Protein AF-A0A0S8GH44-F1 (afdb_monomer)

Solvent-accessible surface area (backbone atoms only — not comparable to full-atom values): 10409 Å² total; per-residue (Å²): 134,84,72,82,74,53,66,69,58,55,52,50,51,51,53,52,52,51,53,50,51,58,64,44,42,59,58,32,44,52,54,50,48,52,51,42,30,59,68,70,70,46,55,46,55,46,23,33,69,40,84,64,89,58,81,70,38,74,79,46,47,80,66,39,52,51,56,59,67,71,41,45,53,43,41,63,74,68,54,90,73,88,57,58,81,89,48,36,47,58,50,48,49,54,54,50,47,69,71,46,66,82,39,77,82,54,40,61,58,44,49,51,26,51,50,51,20,53,51,24,38,35,52,13,43,53,25,40,51,51,15,51,48,44,70,68,56,91,60,94,62,61,65,69,63,35,50,51,52,19,51,53,25,39,54,50,13,52,54,26,40,56,51,16,52,52,27,50,32,50,39,48,47,55,55,50,50,56,49,13,51,58,47,48,56,58,53,58,77,66,61,131

Structure (mmCIF, N/CA/C/O backbone):
data_AF-A0A0S8GH44-F1
#
_entry.id   AF-A0A0S8GH44-F1
#
loop_
_atom_site.group_PDB
_atom_site.id
_atom_site.type_symbol
_atom_site.label_atom_id
_atom_site.label_alt_id
_atom_site.label_comp_id
_atom_site.label_asym_id
_atom_site.label_entity_id
_atom_site.label_seq_id
_atom_site.pdbx_PDB_ins_code
_atom_site.Cartn_x
_atom_site.Cartn_y
_atom_site.Cartn_z
_atom_site.occupancy
_atom_site.B_iso_or_equiv
_atom_site.auth_seq_id
_atom_site.auth_comp_id
_atom_site.auth_asym_id
_atom_site.auth_atom_id
_atom_site.pdbx_PDB_model_num
ATOM 1 N N . LYS A 1 1 ? 24.269 -19.540 -25.021 1.00 42.31 1 LYS A N 1
ATOM 2 C CA . LYS A 1 1 ? 25.529 -19.396 -24.245 1.00 42.31 1 LYS A CA 1
ATOM 3 C C . LYS A 1 1 ? 25.328 -18.285 -23.215 1.00 42.31 1 LYS A C 1
ATOM 5 O O . LYS A 1 1 ? 25.445 -17.122 -23.575 1.00 42.31 1 LYS A O 1
ATOM 10 N N . PHE A 1 2 ? 24.957 -18.610 -21.974 1.00 48.12 2 PHE A N 1
ATOM 11 C CA . PHE A 1 2 ? 24.949 -17.610 -20.903 1.00 48.12 2 PHE A CA 1
ATOM 12 C C . PHE A 1 2 ? 26.409 -17.258 -20.594 1.00 48.12 2 PHE A C 1
ATOM 14 O O . PHE A 1 2 ? 27.171 -18.120 -20.166 1.00 48.12 2 PHE A O 1
ATOM 21 N N . LYS A 1 3 ? 26.828 -16.023 -20.904 1.00 60.06 3 LYS A N 1
ATOM 22 C CA . LYS A 1 3 ? 28.106 -15.477 -20.423 1.00 60.06 3 LYS A CA 1
ATOM 23 C C . LYS A 1 3 ? 28.078 -15.592 -18.900 1.00 60.06 3 LYS A C 1
ATOM 25 O O . LYS A 1 3 ? 27.104 -15.150 -18.296 1.00 60.06 3 LYS A O 1
ATOM 30 N N . SER A 1 4 ? 29.108 -16.188 -18.301 1.00 67.25 4 SER A N 1
ATOM 31 C CA . SER A 1 4 ? 29.287 -16.205 -16.849 1.00 67.25 4 SER A CA 1
ATOM 32 C C . SER A 1 4 ? 29.197 -14.767 -16.345 1.00 67.25 4 SER A C 1
ATOM 34 O O . SER A 1 4 ? 30.087 -13.956 -16.614 1.00 67.25 4 SER A O 1
ATOM 36 N N . VAL A 1 5 ? 28.083 -14.422 -15.700 1.00 70.88 5 VAL A N 1
ATOM 37 C CA . VAL A 1 5 ? 27.914 -13.108 -15.086 1.00 70.88 5 VAL A CA 1
ATOM 38 C C . VAL A 1 5 ? 28.999 -13.004 -14.026 1.00 70.88 5 VAL A C 1
ATOM 40 O O . VAL A 1 5 ? 29.088 -13.852 -13.141 1.00 70.88 5 VAL A O 1
ATOM 43 N N . ASN A 1 6 ? 29.875 -12.012 -14.164 1.00 88.44 6 ASN A N 1
ATOM 44 C CA . ASN A 1 6 ? 30.955 -11.799 -13.216 1.00 88.44 6 ASN A CA 1
ATOM 45 C C . ASN A 1 6 ? 30.326 -11.522 -11.841 1.00 88.44 6 ASN A C 1
ATOM 47 O O . ASN A 1 6 ? 29.579 -10.554 -11.695 1.00 88.44 6 ASN A O 1
ATOM 51 N N . VAL A 1 7 ? 30.583 -12.389 -10.857 1.00 88.75 7 VAL A N 1
ATOM 52 C CA . VAL A 1 7 ? 29.968 -12.318 -9.520 1.00 88.75 7 VAL A CA 1
ATOM 53 C C . VAL A 1 7 ? 30.185 -10.936 -8.900 1.00 88.75 7 VAL A C 1
ATOM 55 O O . VAL A 1 7 ? 29.259 -10.362 -8.334 1.00 88.75 7 VAL A O 1
ATOM 58 N N . SER A 1 8 ? 31.365 -10.343 -9.103 1.00 87.44 8 SER A N 1
ATOM 59 C CA . SER A 1 8 ? 31.683 -8.990 -8.639 1.00 87.44 8 SER A CA 1
ATOM 60 C C . SER A 1 8 ? 30.765 -7.927 -9.247 1.00 87.44 8 SER A C 1
ATOM 62 O O . SER A 1 8 ? 30.307 -7.032 -8.542 1.00 87.44 8 SER A O 1
ATOM 64 N N . LEU A 1 9 ? 30.438 -8.042 -10.539 1.00 89.50 9 LEU A N 1
ATOM 65 C CA . LEU A 1 9 ? 29.511 -7.123 -11.202 1.00 89.50 9 LEU A CA 1
ATOM 66 C C . LEU A 1 9 ? 28.093 -7.271 -10.640 1.00 89.50 9 LEU A C 1
ATOM 68 O O . LEU A 1 9 ? 27.434 -6.265 -10.396 1.00 89.50 9 LEU A O 1
ATOM 72 N N . ALA A 1 10 ? 27.637 -8.503 -10.396 1.00 86.38 10 ALA A N 1
ATOM 73 C CA . ALA A 1 10 ? 26.323 -8.744 -9.804 1.00 86.38 10 ALA A CA 1
ATOM 74 C C . ALA A 1 10 ? 26.204 -8.108 -8.408 1.00 86.38 10 ALA A C 1
ATOM 76 O O . ALA A 1 10 ? 25.217 -7.432 -8.127 1.00 86.38 10 ALA A O 1
ATOM 77 N N . VAL A 1 11 ? 27.232 -8.252 -7.565 1.00 90.88 11 VAL A N 1
ATOM 78 C CA . VAL A 1 11 ? 27.274 -7.632 -6.230 1.00 90.88 11 VAL A CA 1
ATOM 79 C C . VAL A 1 11 ? 27.231 -6.104 -6.323 1.00 90.88 11 VAL A C 1
ATOM 81 O O . VAL A 1 11 ? 26.440 -5.474 -5.624 1.00 90.88 11 VAL A O 1
ATOM 84 N N . ILE A 1 12 ? 28.019 -5.499 -7.218 1.00 91.44 12 ILE A N 1
ATOM 85 C CA . ILE A 1 12 ? 28.023 -4.040 -7.418 1.00 91.44 12 ILE A CA 1
ATOM 86 C C . ILE A 1 12 ? 26.644 -3.547 -7.872 1.00 91.44 12 ILE A C 1
ATOM 88 O O . ILE A 1 12 ? 26.126 -2.575 -7.323 1.00 91.44 12 ILE A O 1
ATOM 92 N N . VAL A 1 13 ? 26.022 -4.231 -8.836 1.00 89.31 13 VAL A N 1
ATOM 93 C CA . VAL A 1 13 ? 24.679 -3.884 -9.323 1.00 89.31 13 VAL A CA 1
ATOM 94 C C . VAL A 1 13 ? 23.646 -3.971 -8.197 1.00 89.31 13 VAL A C 1
ATOM 96 O O . VAL A 1 13 ? 22.813 -3.075 -8.079 1.00 89.31 13 VAL A O 1
ATOM 99 N N . LEU A 1 14 ? 23.718 -4.993 -7.339 1.00 87.06 14 LEU A N 1
ATOM 100 C CA . LEU A 1 14 ? 22.824 -5.132 -6.185 1.00 87.06 14 LEU A CA 1
ATOM 101 C C . LEU A 1 14 ? 22.997 -3.992 -5.172 1.00 87.06 14 LEU A C 1
ATOM 103 O O . LEU A 1 14 ? 22.000 -3.442 -4.705 1.00 87.06 14 LEU A O 1
ATOM 107 N N . ILE A 1 15 ? 24.237 -3.597 -4.866 1.00 90.81 15 ILE A N 1
ATOM 108 C CA . ILE A 1 15 ? 24.522 -2.474 -3.957 1.00 90.81 15 ILE A CA 1
ATOM 109 C C . ILE A 1 15 ? 23.966 -1.168 -4.529 1.00 90.81 15 ILE A C 1
ATOM 111 O O . ILE A 1 15 ? 23.278 -0.426 -3.829 1.00 90.81 15 ILE A O 1
ATOM 115 N N . ILE A 1 16 ? 24.217 -0.900 -5.813 1.00 90.00 16 ILE A N 1
ATOM 116 C CA . ILE A 1 16 ? 23.710 0.301 -6.486 1.00 90.00 16 ILE A CA 1
ATOM 117 C C . ILE A 1 16 ? 22.178 0.307 -6.482 1.00 90.00 16 ILE A C 1
ATOM 119 O O . ILE A 1 16 ? 21.574 1.316 -6.123 1.00 90.00 16 ILE A O 1
ATOM 123 N N . ALA A 1 17 ? 21.542 -0.818 -6.818 1.00 83.75 17 ALA A N 1
ATOM 124 C CA . ALA A 1 17 ? 20.087 -0.942 -6.801 1.00 83.75 17 ALA A CA 1
ATOM 125 C C . ALA A 1 17 ? 19.503 -0.685 -5.402 1.00 83.75 17 ALA A C 1
ATOM 127 O O . ALA A 1 17 ? 18.496 0.010 -5.277 1.00 83.75 17 ALA A O 1
ATOM 128 N N . TYR A 1 18 ? 20.156 -1.186 -4.351 1.00 84.75 18 TYR A N 1
ATOM 129 C CA . TYR A 1 18 ? 19.754 -0.948 -2.965 1.00 84.75 18 TYR A CA 1
ATOM 130 C C . TYR A 1 18 ? 19.851 0.534 -2.576 1.00 84.75 18 TYR A C 1
ATOM 132 O O . TYR A 1 18 ? 18.901 1.092 -2.024 1.00 84.75 18 TYR A O 1
ATOM 140 N N . ILE A 1 19 ? 20.966 1.193 -2.909 1.00 89.50 19 ILE A N 1
ATOM 141 C CA . ILE A 1 19 ? 21.171 2.624 -2.639 1.00 89.50 19 ILE A CA 1
ATOM 142 C C . ILE A 1 19 ? 20.127 3.462 -3.384 1.00 89.50 19 ILE A C 1
ATOM 144 O O . ILE A 1 19 ? 19.479 4.318 -2.782 1.00 89.50 19 ILE A O 1
ATOM 148 N N . ILE A 1 20 ? 19.915 3.185 -4.674 1.00 87.62 20 ILE A N 1
ATOM 149 C CA . ILE A 1 20 ? 18.896 3.865 -5.481 1.00 87.62 20 ILE A CA 1
ATOM 150 C C . ILE A 1 20 ? 17.509 3.654 -4.869 1.00 87.62 20 ILE A C 1
ATOM 152 O O . ILE A 1 20 ? 16.751 4.611 -4.744 1.00 87.62 20 ILE A O 1
ATOM 156 N N . GLY A 1 21 ? 17.182 2.434 -4.436 1.00 81.50 21 GLY A N 1
ATOM 157 C CA . GLY A 1 21 ? 15.913 2.132 -3.776 1.00 81.50 21 GLY A CA 1
ATOM 158 C C . GLY A 1 21 ? 15.672 2.984 -2.527 1.00 81.50 21 GLY A C 1
ATOM 159 O O . GLY A 1 21 ? 14.576 3.519 -2.354 1.00 81.50 21 GLY A O 1
ATOM 160 N N . HIS A 1 22 ? 16.700 3.174 -1.694 1.00 85.81 22 HIS A N 1
ATOM 161 C CA . HIS A 1 22 ? 16.629 4.052 -0.518 1.00 85.81 22 HIS A CA 1
ATOM 162 C C . HIS A 1 22 ? 16.460 5.523 -0.883 1.00 85.81 22 HIS A C 1
ATOM 164 O O . HIS A 1 22 ? 15.617 6.205 -0.301 1.00 85.81 22 HIS A O 1
ATOM 170 N N . ILE A 1 23 ? 17.199 6.008 -1.882 1.00 88.44 23 ILE A N 1
ATOM 171 C CA . ILE A 1 23 ? 17.075 7.391 -2.364 1.00 88.44 23 ILE A CA 1
ATOM 172 C C . ILE A 1 23 ? 15.666 7.644 -2.908 1.00 88.44 23 ILE A C 1
ATOM 174 O O . ILE A 1 23 ? 15.074 8.685 -2.626 1.00 88.44 23 ILE A O 1
ATOM 178 N N . LEU A 1 24 ? 15.106 6.684 -3.651 1.00 85.62 24 LEU A N 1
ATOM 179 C CA . LEU A 1 24 ? 13.773 6.786 -4.244 1.00 85.62 24 LEU A CA 1
ATOM 180 C C . LEU A 1 24 ? 12.632 6.633 -3.227 1.00 85.62 24 LEU A C 1
ATOM 182 O O . LEU A 1 24 ? 11.516 7.069 -3.512 1.00 85.62 24 LEU A O 1
ATOM 186 N N . ALA A 1 25 ? 12.881 6.080 -2.037 1.00 84.88 25 ALA A N 1
ATOM 187 C CA . ALA A 1 25 ? 11.843 5.885 -1.024 1.00 84.88 25 ALA A CA 1
ATOM 188 C C . ALA A 1 25 ? 11.213 7.211 -0.556 1.00 84.88 25 ALA A C 1
ATOM 190 O O . ALA A 1 25 ? 9.993 7.302 -0.391 1.00 84.88 25 ALA A O 1
ATOM 191 N N . SER A 1 26 ? 12.033 8.249 -0.383 1.00 86.12 26 SER A N 1
ATOM 192 C CA . SER A 1 26 ? 11.598 9.587 0.038 1.00 86.12 26 SER A CA 1
ATOM 193 C C . SER A 1 26 ? 10.710 10.301 -0.996 1.00 86.12 26 SER A C 1
ATOM 195 O O . SER A 1 26 ? 9.593 10.688 -0.639 1.00 86.12 26 SER A O 1
ATOM 197 N N . PRO A 1 27 ? 11.112 10.460 -2.274 1.00 85.19 27 PRO A N 1
ATOM 198 C CA . PRO A 1 27 ? 10.253 11.073 -3.286 1.00 85.19 27 PRO A CA 1
ATOM 199 C C . PRO A 1 27 ? 9.010 10.227 -3.583 1.00 85.19 27 PRO A C 1
ATOM 201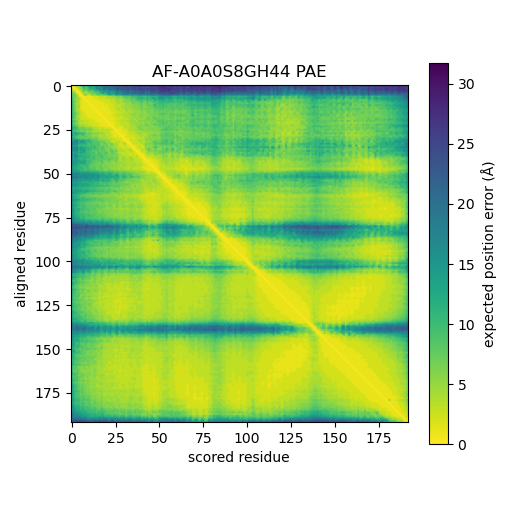 O O . PRO A 1 27 ? 7.932 10.796 -3.741 1.00 85.19 27 PRO A O 1
ATOM 204 N N . ALA A 1 28 ? 9.113 8.890 -3.569 1.00 84.06 28 ALA A N 1
ATOM 205 C CA . ALA A 1 28 ? 7.950 8.013 -3.711 1.00 84.06 28 ALA A CA 1
ATOM 206 C C . ALA A 1 28 ? 6.919 8.263 -2.603 1.00 84.06 28 ALA A C 1
ATOM 208 O O . ALA A 1 28 ? 5.723 8.341 -2.879 1.00 84.06 28 ALA A O 1
ATOM 209 N N . LYS A 1 29 ? 7.372 8.446 -1.355 1.00 85.75 29 LYS A N 1
ATOM 210 C CA . LYS A 1 29 ? 6.500 8.829 -0.240 1.00 85.75 29 LYS A CA 1
ATOM 211 C C . LYS A 1 29 ? 5.823 10.173 -0.505 1.00 85.75 29 LYS A C 1
ATOM 213 O O . LYS A 1 29 ? 4.607 10.263 -0.411 1.00 85.75 29 LYS A O 1
ATOM 218 N N . ILE A 1 30 ? 6.572 11.212 -0.865 1.00 84.75 30 ILE A N 1
ATOM 219 C CA . ILE A 1 30 ? 5.992 12.547 -1.083 1.00 84.75 30 ILE A CA 1
ATOM 220 C C . ILE A 1 30 ? 4.953 12.513 -2.215 1.00 84.75 30 ILE A C 1
ATOM 222 O O . ILE A 1 30 ? 3.834 12.996 -2.052 1.00 84.75 30 ILE A O 1
ATOM 226 N N . LEU A 1 31 ? 5.292 11.908 -3.350 1.00 82.81 31 LEU A N 1
ATOM 227 C CA . LEU A 1 31 ? 4.455 11.970 -4.542 1.00 82.81 31 LEU A CA 1
ATOM 228 C C . LEU A 1 31 ? 3.252 11.019 -4.469 1.00 82.81 31 LEU A C 1
ATOM 230 O O . LEU A 1 31 ? 2.137 11.413 -4.800 1.00 82.81 31 LEU A O 1
ATOM 234 N N . LEU A 1 32 ? 3.433 9.784 -3.998 1.00 80.81 32 LEU A N 1
ATOM 235 C CA . LEU A 1 32 ? 2.332 8.817 -3.942 1.00 80.81 32 LEU A CA 1
ATOM 236 C C . LEU A 1 32 ? 1.505 8.943 -2.655 1.00 80.81 32 LEU A C 1
ATOM 238 O O . LEU A 1 32 ? 0.284 8.843 -2.707 1.00 80.81 32 LEU A O 1
ATOM 242 N N . GLU A 1 33 ? 2.121 9.209 -1.503 1.00 77.56 33 GLU A N 1
ATOM 243 C CA . GLU A 1 33 ? 1.395 9.262 -0.225 1.00 77.56 33 GLU A CA 1
ATOM 244 C C . GLU A 1 33 ? 0.751 10.632 0.006 1.00 77.56 33 GLU A C 1
ATOM 246 O O . GLU A 1 33 ? -0.444 10.734 0.284 1.00 77.56 33 GLU A O 1
ATOM 251 N N . ILE A 1 34 ? 1.517 11.714 -0.145 1.00 79.25 34 ILE A N 1
ATOM 252 C CA . ILE A 1 34 ? 0.996 13.051 0.163 1.00 79.25 34 ILE A CA 1
ATOM 253 C C . ILE A 1 34 ? 0.119 13.552 -0.979 1.00 79.25 34 ILE A C 1
ATOM 255 O O . ILE A 1 34 ? -0.991 14.024 -0.742 1.00 79.25 34 ILE A O 1
ATOM 259 N N . LEU A 1 35 ? 0.593 13.455 -2.219 1.00 78.25 35 LEU A N 1
ATOM 260 C CA . LEU A 1 35 ? -0.138 14.037 -3.338 1.00 78.25 35 LEU A CA 1
ATOM 261 C C . LEU A 1 35 ? -1.274 13.124 -3.800 1.00 78.25 35 LEU A C 1
ATOM 263 O O . LEU A 1 35 ? -2.399 13.592 -3.936 1.00 78.25 35 LEU A O 1
ATOM 267 N N . LEU A 1 36 ? -1.028 11.830 -4.003 1.00 77.69 36 LEU A N 1
ATOM 268 C CA . LEU A 1 36 ? -2.056 10.955 -4.567 1.00 77.69 36 LEU A CA 1
ATOM 269 C C . LEU A 1 36 ? -3.036 10.433 -3.504 1.00 77.69 36 LEU A C 1
ATOM 271 O O . LEU A 1 36 ? -4.248 10.566 -3.678 1.00 77.69 36 LEU A O 1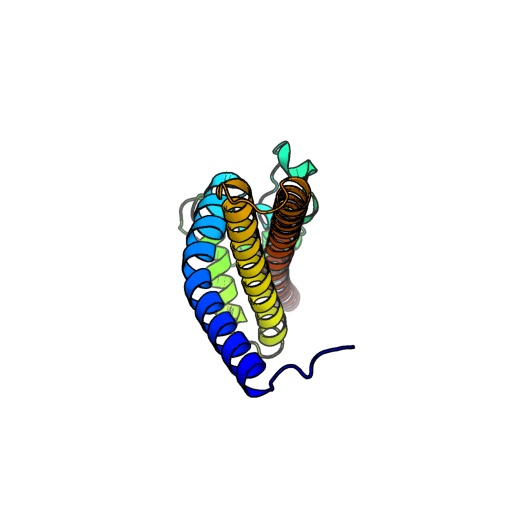
ATOM 275 N N . ILE A 1 37 ? -2.547 9.906 -2.376 1.00 79.00 37 ILE A N 1
ATOM 276 C CA . ILE A 1 37 ? -3.439 9.392 -1.324 1.00 79.00 37 ILE A CA 1
ATOM 277 C C . ILE A 1 37 ? -4.141 10.541 -0.598 1.00 79.00 37 ILE A C 1
ATOM 279 O O . ILE A 1 37 ? -5.366 10.591 -0.634 1.00 79.00 37 ILE A O 1
ATOM 283 N N . ASN A 1 38 ? -3.430 11.497 0.010 1.00 77.12 38 ASN A N 1
ATOM 284 C CA . ASN A 1 38 ? -4.118 12.508 0.829 1.00 77.12 38 ASN A CA 1
ATOM 285 C C . ASN A 1 38 ? -4.970 13.494 0.008 1.00 77.12 38 ASN A C 1
ATOM 287 O O . ASN A 1 38 ? -5.998 13.943 0.508 1.00 77.12 38 ASN A O 1
ATOM 291 N N . LYS A 1 39 ? -4.582 13.829 -1.233 1.00 78.56 39 LYS A N 1
ATOM 292 C CA . LYS A 1 39 ? -5.326 14.811 -2.045 1.00 78.56 39 LYS A CA 1
ATOM 293 C C . LYS A 1 39 ? -6.417 14.189 -2.917 1.00 78.56 39 LYS A C 1
ATOM 295 O O . LYS A 1 39 ? -7.456 14.817 -3.097 1.00 78.56 39 LYS A O 1
ATOM 300 N N . CYS A 1 40 ? -6.184 13.002 -3.485 1.00 78.75 40 CYS A N 1
ATOM 301 C CA . CYS A 1 40 ? -7.109 12.403 -4.453 1.00 78.75 40 CYS A CA 1
ATOM 302 C C . CYS A 1 40 ? -8.010 11.341 -3.811 1.00 78.75 40 CYS A C 1
ATOM 304 O O . CYS A 1 40 ? -9.234 11.423 -3.902 1.00 78.75 40 CYS A O 1
ATOM 306 N N . LEU A 1 41 ? -7.411 10.352 -3.141 1.00 81.19 41 LEU A N 1
ATOM 307 C CA . LEU A 1 41 ? -8.144 9.171 -2.676 1.00 81.19 41 LEU A CA 1
ATOM 308 C C . LEU A 1 41 ? -8.696 9.311 -1.255 1.00 81.19 41 LEU A C 1
ATOM 310 O O . LEU A 1 41 ? -9.747 8.749 -0.968 1.00 81.19 41 LEU A O 1
ATOM 314 N N . GLY A 1 42 ? -8.033 10.061 -0.380 1.00 82.44 42 GLY A N 1
ATOM 315 C CA . GLY A 1 42 ? -8.251 10.048 1.066 1.00 82.44 42 GLY A CA 1
ATOM 316 C C . GLY A 1 42 ? -7.574 8.854 1.752 1.00 82.44 42 GLY A C 1
ATOM 317 O O . GLY A 1 42 ? -7.310 7.818 1.130 1.00 82.44 42 GLY A O 1
ATOM 318 N N . GLN A 1 43 ? -7.292 8.998 3.049 1.00 84.62 43 GLN A N 1
ATOM 319 C CA . GLN A 1 43 ? -6.663 7.945 3.849 1.00 84.62 43 GLN A CA 1
ATOM 320 C C . GLN A 1 43 ? -7.608 6.745 4.027 1.00 84.62 43 GLN A C 1
ATOM 322 O O . GLN A 1 43 ? -8.814 6.950 4.185 1.00 84.62 43 GLN A O 1
ATOM 327 N N . PRO A 1 44 ? -7.096 5.498 4.060 1.00 86.06 44 PRO A N 1
ATOM 328 C CA . PRO A 1 44 ? -7.944 4.320 4.244 1.00 86.06 44 PRO A CA 1
ATOM 329 C C . PRO A 1 44 ? -8.754 4.376 5.539 1.00 86.06 44 PRO A C 1
ATOM 331 O O . PRO A 1 44 ? -9.889 3.927 5.579 1.00 86.06 44 PRO A O 1
ATOM 334 N N . THR A 1 45 ? -8.184 4.964 6.589 1.00 85.69 45 THR A N 1
ATOM 335 C CA . THR A 1 45 ? -8.812 5.131 7.906 1.00 85.69 45 THR A CA 1
ATOM 336 C C . THR A 1 45 ? -10.124 5.896 7.829 1.00 85.69 45 THR A C 1
ATOM 338 O O . THR A 1 45 ? -11.097 5.502 8.466 1.00 85.69 45 THR A O 1
ATOM 341 N N . THR A 1 46 ? -10.180 6.938 6.999 1.00 86.50 46 THR A N 1
ATOM 342 C CA . THR A 1 46 ? -11.398 7.710 6.757 1.00 86.50 46 THR A CA 1
ATOM 343 C C . THR A 1 46 ? -12.479 6.844 6.121 1.00 86.50 46 THR A C 1
ATOM 345 O O . THR A 1 46 ? -13.603 6.846 6.604 1.00 86.50 46 THR A O 1
ATOM 348 N N . HIS A 1 47 ? -12.146 6.066 5.088 1.00 89.06 47 HIS A N 1
ATOM 349 C CA . HIS A 1 47 ? -13.131 5.231 4.380 1.00 89.06 47 HIS A CA 1
ATOM 350 C C . HIS A 1 47 ? -13.557 3.995 5.175 1.00 89.06 47 HIS A C 1
ATOM 352 O O . HIS A 1 47 ? -14.654 3.481 4.991 1.00 89.06 47 HIS A O 1
ATOM 358 N N . LEU A 1 48 ? -12.695 3.514 6.072 1.00 88.81 48 LEU A N 1
ATOM 359 C CA . LEU A 1 48 ? -13.009 2.412 6.977 1.00 88.81 48 LEU A CA 1
ATOM 360 C C . LEU A 1 48 ? -14.015 2.825 8.059 1.00 88.81 48 LEU A C 1
ATOM 362 O O . LEU A 1 48 ? -14.811 1.995 8.486 1.00 88.81 48 LEU A O 1
ATOM 366 N N . LEU A 1 49 ? -13.985 4.083 8.500 1.00 86.31 49 LEU A N 1
ATOM 367 C CA . LEU A 1 49 ? -14.840 4.584 9.580 1.00 86.31 49 LEU A CA 1
ATOM 368 C C . LEU A 1 49 ? -16.075 5.337 9.073 1.00 86.31 49 LEU A C 1
ATOM 370 O O . LEU A 1 49 ? -17.102 5.342 9.748 1.00 86.31 49 LEU A O 1
ATOM 374 N N . ILE A 1 50 ? -15.991 5.955 7.894 1.00 84.88 50 ILE A N 1
ATOM 375 C CA . ILE A 1 50 ? -17.071 6.720 7.272 1.00 84.88 50 ILE A CA 1
ATOM 376 C C . ILE A 1 50 ? -17.339 6.151 5.882 1.00 84.88 50 ILE A C 1
ATOM 378 O O . ILE A 1 50 ? -16.442 6.057 5.043 1.00 84.88 50 ILE A O 1
ATOM 382 N N . LYS A 1 51 ? -18.604 5.823 5.615 1.00 83.75 51 LYS A N 1
ATOM 383 C CA . LYS A 1 51 ? -19.037 5.386 4.290 1.00 83.75 51 LYS A CA 1
ATOM 384 C C . LYS A 1 51 ? -18.889 6.527 3.279 1.00 83.75 51 LYS A C 1
ATOM 386 O O . LYS A 1 51 ? -19.339 7.645 3.521 1.00 83.75 51 LYS A O 1
ATOM 391 N N . ASN A 1 52 ? -18.286 6.231 2.131 1.00 81.12 52 ASN A N 1
ATOM 392 C CA . ASN A 1 52 ? -18.081 7.190 1.051 1.00 81.12 52 ASN A CA 1
ATOM 393 C C . ASN A 1 52 ? -18.796 6.721 -0.226 1.00 81.12 52 ASN A C 1
ATOM 395 O O . ASN A 1 52 ? -18.472 5.665 -0.764 1.00 81.12 52 ASN A O 1
ATOM 399 N N . ASP A 1 53 ? -19.730 7.527 -0.733 1.00 80.69 53 ASP A N 1
ATOM 400 C CA . ASP A 1 53 ? -20.584 7.179 -1.881 1.00 80.69 53 ASP A CA 1
ATOM 401 C C . ASP A 1 53 ? -20.138 7.846 -3.206 1.00 80.69 53 ASP A C 1
ATOM 403 O O . ASP A 1 53 ? -20.914 7.986 -4.152 1.00 80.69 53 ASP A O 1
ATOM 407 N N . ARG A 1 54 ? -18.876 8.283 -3.313 1.00 83.88 54 ARG A N 1
ATOM 408 C CA . ARG A 1 54 ? -18.353 8.921 -4.539 1.00 83.88 54 ARG A CA 1
ATOM 409 C C . ARG A 1 54 ? -18.249 7.949 -5.723 1.00 83.88 54 ARG A C 1
ATOM 411 O O . ARG A 1 54 ? -18.004 6.766 -5.555 1.00 83.88 54 ARG A O 1
ATOM 418 N N . TRP A 1 55 ? -18.342 8.452 -6.957 1.00 82.94 55 TRP A N 1
ATOM 419 C CA . TRP A 1 55 ? -18.365 7.614 -8.172 1.00 82.94 55 TRP A CA 1
ATOM 420 C C . TRP A 1 55 ? -17.129 6.715 -8.357 1.00 82.94 55 TRP A C 1
ATOM 422 O O . TRP A 1 55 ? -17.250 5.584 -8.828 1.00 82.94 55 TRP A O 1
ATOM 432 N N . TYR A 1 56 ? -15.944 7.193 -7.968 1.00 80.81 56 TYR A N 1
ATOM 433 C CA . TYR A 1 56 ? -14.687 6.461 -8.134 1.00 80.81 56 TYR A CA 1
ATOM 434 C C . TYR A 1 56 ? -14.519 5.313 -7.132 1.00 80.81 56 TYR A C 1
ATOM 436 O O . TYR A 1 56 ? -13.629 4.481 -7.309 1.00 80.81 56 TYR A O 1
ATOM 444 N N . THR A 1 57 ? -15.385 5.207 -6.117 1.00 84.12 57 THR A N 1
ATOM 445 C CA . THR A 1 57 ? -15.371 4.053 -5.208 1.00 84.12 57 THR A CA 1
ATOM 446 C C . THR A 1 57 ? -15.726 2.756 -5.929 1.00 84.12 57 THR A C 1
ATOM 448 O O . THR A 1 57 ? -15.279 1.690 -5.525 1.00 84.12 57 THR A O 1
ATOM 451 N N . LYS A 1 58 ? -16.418 2.841 -7.073 1.00 85.50 58 LYS A N 1
ATOM 452 C CA . LYS A 1 58 ? -16.737 1.692 -7.930 1.00 85.50 58 LYS A CA 1
ATOM 453 C C . LYS A 1 58 ? -15.525 1.100 -8.654 1.00 85.50 58 LYS A C 1
ATOM 455 O O . LYS A 1 58 ? -15.592 -0.045 -9.083 1.00 85.50 58 LYS A O 1
ATOM 460 N N . ILE A 1 59 ? -14.432 1.855 -8.801 1.00 85.50 59 ILE A N 1
ATOM 461 C CA . ILE A 1 59 ? -13.221 1.387 -9.498 1.00 85.50 59 ILE A CA 1
ATOM 462 C C . ILE A 1 59 ? -12.389 0.479 -8.583 1.00 85.50 59 ILE A C 1
ATOM 464 O O . ILE A 1 59 ? -11.784 -0.483 -9.046 1.00 85.50 59 ILE A O 1
ATOM 468 N N . ILE A 1 60 ? -12.362 0.778 -7.280 1.00 85.25 60 ILE A N 1
ATOM 469 C CA . ILE A 1 60 ? -11.600 0.022 -6.276 1.00 85.25 60 ILE A CA 1
ATOM 470 C C . ILE A 1 60 ? -12.501 -0.221 -5.053 1.00 85.25 60 ILE A C 1
ATOM 472 O O . ILE A 1 60 ? -12.230 0.323 -3.980 1.00 85.25 60 ILE A O 1
ATOM 476 N N . PRO A 1 61 ? -13.588 -1.004 -5.190 1.00 87.00 61 PRO A N 1
ATOM 477 C CA . PRO A 1 61 ? -14.616 -1.136 -4.152 1.00 87.00 61 PRO A CA 1
ATOM 478 C C . PRO A 1 61 ? -14.033 -1.617 -2.823 1.00 87.00 61 PRO A C 1
ATOM 480 O O . PRO A 1 61 ? -14.347 -1.061 -1.771 1.00 87.00 61 PRO A O 1
ATOM 483 N N . ASP A 1 62 ? -13.090 -2.557 -2.882 1.00 87.50 62 ASP A N 1
ATOM 484 C CA . ASP A 1 62 ? -12.404 -3.080 -1.705 1.00 87.50 62 ASP A CA 1
ATOM 485 C C . ASP A 1 62 ? -11.686 -1.991 -0.908 1.00 87.50 62 ASP A C 1
ATOM 487 O O . ASP A 1 62 ? -11.621 -2.096 0.308 1.00 87.50 62 ASP A O 1
ATOM 491 N N . TYR A 1 63 ? -11.159 -0.938 -1.549 1.00 88.06 63 TYR A N 1
ATOM 492 C CA . TYR A 1 63 ? -10.449 0.136 -0.848 1.00 88.06 63 TYR A CA 1
ATOM 493 C C . TYR A 1 63 ? -11.392 1.012 -0.008 1.00 88.06 63 TYR A C 1
ATOM 495 O O . TYR A 1 63 ? -11.007 1.498 1.054 1.00 88.06 63 TYR A O 1
ATOM 503 N N . PHE A 1 64 ? -12.634 1.186 -0.462 1.00 89.44 64 PHE A N 1
ATOM 504 C CA . PHE A 1 64 ? -13.620 2.074 0.160 1.00 89.44 64 PHE A CA 1
ATOM 505 C C . PHE A 1 64 ? -14.649 1.340 1.027 1.00 89.44 64 PHE A C 1
ATOM 507 O O . PHE A 1 64 ? -15.538 1.977 1.585 1.00 89.44 64 PHE A O 1
ATO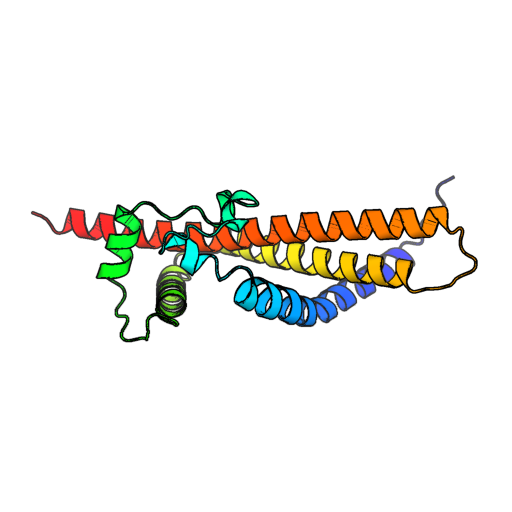M 514 N N . ALA A 1 65 ? -14.547 0.014 1.141 1.00 90.12 65 ALA A N 1
ATOM 515 C CA . ALA A 1 65 ? -15.456 -0.781 1.951 1.00 90.12 65 ALA A CA 1
ATOM 516 C C . ALA A 1 65 ? -15.285 -0.453 3.452 1.00 90.12 65 ALA A C 1
ATOM 518 O O . ALA A 1 65 ? -14.183 -0.684 3.980 1.00 90.12 65 ALA A O 1
ATOM 519 N N . PRO A 1 66 ? -16.342 0.045 4.130 1.00 93.31 66 PRO A N 1
ATOM 520 C CA . PRO A 1 66 ? -16.288 0.434 5.535 1.00 93.31 66 PRO A CA 1
ATOM 521 C C . PRO A 1 66 ? -16.206 -0.783 6.466 1.00 93.31 66 PRO A C 1
ATOM 523 O O . PRO A 1 66 ? -16.480 -1.920 6.075 1.00 93.31 66 PRO A O 1
ATOM 526 N N . LEU A 1 67 ? -15.825 -0.538 7.718 1.00 93.38 67 LEU A N 1
ATOM 527 C CA . LEU A 1 67 ? -15.862 -1.530 8.790 1.00 93.38 67 LEU A CA 1
ATOM 528 C C . LEU A 1 67 ? -17.305 -1.823 9.239 1.00 93.38 67 LEU A C 1
ATOM 530 O O . LEU A 1 67 ? -18.197 -0.997 9.033 1.00 93.38 67 LEU A O 1
ATOM 534 N N . PRO A 1 68 ? -17.543 -2.971 9.906 1.00 93.62 68 PRO A N 1
ATOM 535 C CA . PRO A 1 68 ? -18.820 -3.245 10.557 1.00 93.62 68 PRO A CA 1
ATOM 536 C C . PRO A 1 68 ? -19.213 -2.126 11.532 1.00 93.62 68 PRO A C 1
ATOM 538 O O . PRO A 1 68 ? -18.399 -1.695 12.352 1.00 93.62 68 PRO A O 1
ATOM 541 N N . GLU A 1 69 ? -20.477 -1.697 11.495 1.00 91.94 69 GLU A N 1
ATOM 542 C CA . GLU A 1 69 ? -20.981 -0.572 12.303 1.00 91.94 69 GLU A CA 1
ATOM 543 C C . GLU A 1 69 ? -20.769 -0.762 13.813 1.00 91.94 69 GLU A C 1
ATOM 545 O O . GLU A 1 69 ? -20.519 0.206 14.538 1.00 91.94 69 GLU A O 1
ATOM 550 N N . SER A 1 70 ? -20.811 -2.009 14.293 1.00 91.94 70 SER A N 1
ATOM 551 C CA . SER A 1 70 ? -20.540 -2.365 15.691 1.00 91.94 70 SER A CA 1
ATOM 552 C C . SER A 1 70 ? -19.105 -2.032 16.110 1.00 91.94 70 SER A C 1
ATOM 554 O O . SER A 1 70 ? -18.892 -1.471 17.187 1.00 91.94 70 SER A O 1
ATOM 556 N N . ILE A 1 71 ? -18.130 -2.316 15.242 1.00 92.81 71 ILE A N 1
ATOM 557 C CA . ILE A 1 71 ? -16.715 -1.998 15.447 1.00 92.81 71 ILE A CA 1
ATOM 558 C C . ILE A 1 71 ? -16.526 -0.482 15.403 1.00 92.81 71 ILE A C 1
ATOM 560 O O . ILE A 1 71 ? -15.953 0.074 16.338 1.00 92.81 71 ILE A O 1
ATOM 564 N N . CYS A 1 72 ? -17.066 0.203 14.389 1.00 91.38 72 CYS A N 1
ATOM 565 C CA . CYS A 1 72 ? -16.991 1.666 14.295 1.00 91.38 72 CYS A CA 1
ATOM 566 C C . CYS A 1 72 ? -17.532 2.339 15.561 1.00 91.38 72 CYS A C 1
ATOM 568 O O . CYS A 1 72 ? -16.855 3.164 16.171 1.00 91.38 72 CYS A O 1
ATOM 570 N N . SER A 1 73 ? -18.720 1.931 16.007 1.00 90.56 73 SER A N 1
ATOM 571 C CA . SER A 1 73 ? -19.367 2.485 17.198 1.00 90.56 73 SER A CA 1
ATOM 572 C C . SER A 1 73 ? -18.552 2.245 18.470 1.00 90.56 73 SER A C 1
ATOM 574 O O . SER A 1 73 ? -18.441 3.139 19.309 1.00 90.56 73 SER A O 1
ATOM 576 N N . ALA A 1 74 ? -17.952 1.061 18.621 1.00 90.75 74 ALA A N 1
ATOM 577 C CA . ALA A 1 74 ? -17.099 0.736 19.764 1.00 90.75 74 ALA A CA 1
ATOM 578 C C . ALA A 1 74 ? -15.839 1.616 19.810 1.00 90.75 74 ALA A C 1
ATOM 580 O O . ALA A 1 74 ? -15.480 2.138 20.867 1.00 90.75 74 ALA A O 1
ATOM 581 N N . ILE A 1 75 ? -15.197 1.827 18.657 1.00 90.69 75 ILE A N 1
ATOM 582 C CA . ILE A 1 75 ? -14.011 2.684 18.540 1.00 90.69 75 ILE A CA 1
ATOM 583 C C . ILE A 1 75 ? -14.381 4.132 18.878 1.00 90.69 75 ILE A C 1
ATOM 585 O O . ILE A 1 75 ? -13.760 4.738 19.753 1.00 90.69 75 ILE A O 1
ATOM 589 N N . MET A 1 76 ? -15.436 4.664 18.257 1.00 88.31 76 MET A N 1
ATOM 590 C CA . MET A 1 76 ? -15.866 6.057 18.430 1.00 88.31 76 MET A CA 1
ATOM 591 C C . MET A 1 76 ? -16.263 6.386 19.876 1.00 88.31 76 MET A C 1
ATOM 593 O O . MET A 1 76 ? -16.039 7.503 20.330 1.00 88.31 76 MET A O 1
ATOM 597 N N . LYS A 1 77 ? -16.789 5.417 20.637 1.00 88.69 77 LYS A N 1
ATOM 598 C CA . LYS A 1 77 ? -17.108 5.592 22.067 1.00 88.69 77 LYS A CA 1
ATOM 599 C C . LYS A 1 77 ? -15.879 5.683 22.973 1.00 88.69 77 LYS A C 1
ATOM 601 O O . LYS A 1 77 ? -15.980 6.213 24.078 1.00 88.69 77 LYS A O 1
ATOM 606 N N . LYS A 1 78 ? -14.746 5.099 22.571 1.00 85.75 78 LYS A N 1
ATOM 607 C CA . LYS A 1 78 ? -13.549 4.976 23.422 1.00 85.75 78 LYS A CA 1
ATOM 608 C C . LYS A 1 78 ? -12.448 5.958 23.092 1.00 85.75 78 LYS A C 1
ATOM 610 O O . LYS A 1 78 ? -11.628 6.222 23.971 1.00 85.75 78 LYS A O 1
ATOM 615 N N . VAL A 1 79 ? -12.395 6.463 21.865 1.00 83.06 79 VAL A N 1
ATOM 616 C CA . VAL A 1 79 ? -11.359 7.415 21.481 1.00 83.06 79 VAL A CA 1
ATOM 617 C C . VAL A 1 79 ? -11.758 8.814 21.959 1.00 83.06 79 VAL A C 1
ATOM 619 O O . VAL A 1 79 ? -12.769 9.347 21.503 1.00 83.06 79 VAL A O 1
ATOM 622 N N . PRO A 1 80 ? -10.981 9.439 22.860 1.00 72.44 80 PRO A N 1
ATOM 623 C CA . PRO A 1 80 ? -11.238 10.801 23.297 1.00 72.44 80 PRO A CA 1
ATOM 624 C C . PRO A 1 80 ? -10.776 11.770 22.204 1.00 72.44 80 PRO A C 1
ATOM 626 O O . PRO A 1 80 ? -9.658 12.273 22.253 1.00 72.44 80 PRO A O 1
ATOM 629 N N . CYS A 1 81 ? -11.607 12.026 21.197 1.00 66.50 81 CYS A N 1
ATOM 6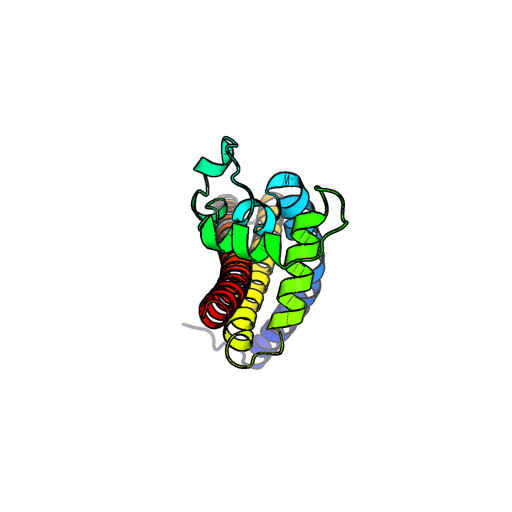30 C CA . CYS A 1 81 ? -11.286 13.024 20.181 1.00 66.50 81 CYS A CA 1
ATOM 631 C C . CYS A 1 81 ? -12.016 14.339 20.454 1.00 66.50 81 CYS A C 1
ATOM 633 O O . CYS A 1 81 ? -13.240 14.407 20.414 1.00 66.50 81 CYS A O 1
ATOM 635 N N . LYS A 1 82 ? -11.229 15.391 20.711 1.00 66.25 82 LYS A N 1
ATOM 636 C CA . LYS A 1 82 ? -11.670 16.797 20.703 1.00 66.25 82 LYS A CA 1
ATOM 637 C C . LYS A 1 82 ? -11.319 17.509 19.390 1.00 66.25 82 LYS A C 1
ATOM 639 O O . LYS A 1 82 ? -11.515 18.715 19.277 1.00 66.25 82 LYS A O 1
ATOM 644 N N . ASP A 1 83 ? -10.764 16.776 18.430 1.00 72.56 83 ASP A N 1
ATOM 645 C CA . ASP A 1 83 ? -10.292 17.339 17.172 1.00 72.56 83 ASP A CA 1
ATOM 646 C C . ASP A 1 83 ? -11.443 17.638 16.215 1.00 72.56 83 ASP A C 1
ATOM 648 O O . ASP A 1 83 ? -12.499 17.004 16.255 1.00 72.56 83 ASP A O 1
ATOM 652 N N . SER A 1 84 ? -11.209 18.595 15.316 1.00 70.69 84 SER A N 1
ATOM 653 C CA . SER A 1 84 ? -12.113 18.865 14.204 1.00 70.69 84 SER A CA 1
ATOM 654 C C . SER A 1 84 ? -12.319 17.610 13.351 1.00 70.69 84 SER A C 1
ATOM 656 O O . SER A 1 84 ? -11.429 16.765 13.224 1.00 70.69 84 SER A O 1
ATOM 658 N N . GLU A 1 85 ? -13.487 17.513 12.717 1.00 68.00 85 GLU A N 1
ATOM 659 C CA . GLU A 1 85 ? -13.896 16.369 11.889 1.00 68.00 85 GLU A CA 1
ATOM 660 C C . GLU A 1 85 ? -12.838 15.985 10.835 1.00 68.00 85 GLU A C 1
ATOM 662 O O . GLU A 1 85 ? -12.631 14.808 10.545 1.00 68.00 85 GLU A O 1
ATOM 667 N N . HIS A 1 86 ? -12.079 16.971 10.341 1.00 65.06 86 HIS A N 1
ATOM 668 C CA . HIS A 1 86 ? -11.005 16.774 9.369 1.00 65.06 86 HIS A CA 1
ATOM 669 C C . HIS A 1 86 ? -9.793 15.992 9.912 1.00 65.06 86 HIS A C 1
ATOM 671 O O . HIS A 1 86 ? -9.160 15.250 9.164 1.00 65.06 86 HIS A O 1
ATOM 677 N N . ASN A 1 87 ? -9.476 16.116 11.206 1.00 75.88 87 ASN A N 1
ATOM 678 C CA . ASN A 1 87 ? -8.342 15.430 11.843 1.00 75.88 87 ASN A CA 1
ATOM 679 C C . ASN A 1 87 ? -8.760 14.218 12.684 1.00 75.88 87 ASN A C 1
ATOM 681 O O . ASN A 1 87 ? -7.917 13.382 13.009 1.00 75.88 87 ASN A O 1
ATOM 685 N N . LEU A 1 88 ? -10.056 14.086 12.973 1.00 80.38 88 LEU A N 1
ATOM 686 C CA . LEU A 1 88 ? -10.641 13.035 13.801 1.00 80.38 88 LEU A CA 1
ATOM 687 C C . LEU A 1 88 ? -10.126 11.630 13.447 1.00 80.38 88 LEU A C 1
ATOM 689 O O . LEU A 1 88 ? -9.683 10.888 14.322 1.00 80.38 88 LEU A O 1
ATOM 693 N N . MET A 1 89 ? -10.123 11.285 12.158 1.00 82.19 89 MET A N 1
ATOM 694 C CA . MET A 1 89 ? -9.729 9.955 11.670 1.00 82.19 89 MET A CA 1
ATOM 695 C C . MET A 1 89 ? -8.235 9.676 11.861 1.00 82.19 89 MET A C 1
ATOM 697 O O . MET A 1 89 ? -7.840 8.567 12.220 1.00 82.19 89 MET A O 1
ATOM 701 N N . LYS A 1 90 ? -7.397 10.698 11.665 1.00 81.75 90 LYS A N 1
ATOM 702 C CA . LYS A 1 90 ? -5.950 10.615 11.879 1.00 81.75 90 LYS A CA 1
ATOM 703 C C . LYS A 1 90 ? -5.626 10.463 13.366 1.00 81.75 90 LYS A C 1
ATOM 705 O O . LYS A 1 90 ? -4.747 9.678 13.723 1.00 81.75 90 LYS A O 1
ATOM 710 N N . SER A 1 91 ? -6.354 11.165 14.227 1.00 85.06 91 SER A N 1
ATOM 711 C CA . SER A 1 91 ? -6.199 11.080 15.680 1.00 85.06 91 SER A CA 1
ATOM 712 C C . SER A 1 91 ? -6.664 9.732 16.226 1.00 85.06 91 SER A C 1
ATOM 714 O O . SER A 1 91 ? -5.942 9.126 17.016 1.00 85.06 91 SER A O 1
ATOM 716 N N . ILE A 1 92 ? -7.792 9.198 15.732 1.00 86.00 92 ILE A N 1
ATOM 717 C CA . ILE A 1 92 ? -8.237 7.825 16.029 1.00 86.00 92 ILE A CA 1
ATOM 718 C C . ILE A 1 92 ? -7.154 6.828 15.635 1.00 86.00 92 ILE A C 1
ATOM 720 O O . ILE A 1 92 ? -6.748 6.010 16.457 1.00 86.00 92 ILE A O 1
ATOM 724 N N . PHE A 1 93 ? -6.650 6.923 14.406 1.00 87.56 93 PHE A N 1
ATOM 725 C CA . PHE A 1 93 ? -5.624 6.012 13.923 1.00 87.56 93 PHE A CA 1
ATOM 726 C C . PHE A 1 93 ? -4.361 6.049 14.793 1.00 87.56 93 PHE A C 1
ATOM 728 O O . PHE A 1 93 ? -3.910 5.010 15.266 1.00 87.56 93 PHE A O 1
ATOM 735 N N . THR A 1 94 ? -3.851 7.249 15.082 1.00 87.12 94 THR A N 1
ATOM 736 C CA . THR A 1 94 ? -2.644 7.453 15.901 1.00 87.12 94 THR A CA 1
ATOM 737 C C . THR A 1 94 ? -2.838 6.932 17.330 1.00 87.12 94 THR A C 1
ATOM 739 O O . THR A 1 94 ? -1.950 6.296 17.899 1.00 87.12 94 THR A O 1
ATOM 742 N N . PHE A 1 95 ? -4.015 7.167 17.918 1.00 89.06 95 PHE A N 1
ATOM 743 C CA . PHE A 1 95 ? -4.357 6.673 19.250 1.00 89.06 95 PHE A CA 1
ATOM 744 C C . PHE A 1 95 ? -4.393 5.143 19.297 1.00 89.06 95 PHE A C 1
ATOM 746 O O . PHE A 1 95 ? -3.834 4.530 20.211 1.00 89.06 95 PHE A O 1
ATOM 753 N N . VAL A 1 96 ? -5.038 4.521 18.309 1.00 88.94 96 VAL A N 1
ATOM 754 C CA . VAL A 1 96 ? -5.145 3.064 18.216 1.00 88.94 96 VAL A CA 1
ATOM 755 C C . VAL A 1 96 ? -3.774 2.430 17.982 1.00 88.94 96 VAL A C 1
ATOM 757 O O . VAL A 1 96 ? -3.420 1.473 18.674 1.00 88.94 96 VAL A O 1
ATOM 760 N N . GLU A 1 97 ? -2.984 2.989 17.067 1.00 87.12 97 GLU A N 1
ATOM 761 C CA . GLU A 1 97 ? -1.617 2.554 16.781 1.00 87.12 97 GLU A CA 1
ATOM 762 C C . GLU A 1 97 ? -0.769 2.564 18.058 1.00 87.12 97 GLU A C 1
ATOM 764 O O . GLU A 1 97 ? -0.202 1.537 18.429 1.00 87.12 97 GLU A O 1
ATOM 769 N N . GLY A 1 98 ? -0.781 3.665 18.815 1.00 87.31 98 GLY A N 1
ATOM 770 C CA . GLY A 1 98 ? -0.055 3.765 20.084 1.00 87.31 98 GLY A CA 1
ATOM 771 C C . GLY A 1 98 ? -0.486 2.739 21.143 1.00 87.31 98 GLY A C 1
ATOM 772 O O . GLY A 1 98 ? 0.337 2.299 21.944 1.00 87.31 98 GLY A O 1
ATOM 773 N N . LYS A 1 99 ? -1.758 2.318 21.152 1.00 87.31 99 LYS A N 1
ATOM 774 C CA . LYS A 1 99 ? -2.272 1.304 22.092 1.00 87.31 99 LYS A CA 1
ATOM 775 C C . LYS A 1 99 ? -1.947 -0.131 21.690 1.00 87.31 99 LYS A C 1
ATOM 777 O O . LYS A 1 99 ? -1.890 -0.994 22.566 1.00 87.31 99 LYS A O 1
ATOM 782 N N . LEU A 1 100 ? -1.796 -0.397 20.398 1.00 86.62 100 LEU A N 1
ATOM 783 C CA . LEU A 1 100 ? -1.631 -1.751 19.875 1.00 86.62 100 LEU A CA 1
ATOM 784 C C . LEU A 1 100 ? -0.187 -2.112 19.527 1.00 86.62 100 LEU A C 1
ATOM 786 O O . LEU A 1 100 ? 0.140 -3.294 19.545 1.00 86.62 100 LEU A O 1
ATOM 790 N N . ARG A 1 101 ? 0.687 -1.128 19.288 1.00 79.25 101 ARG A N 1
ATOM 791 C CA . ARG A 1 101 ? 2.081 -1.344 18.861 1.00 79.25 101 ARG A CA 1
ATOM 792 C C . ARG A 1 101 ? 2.936 -2.170 19.834 1.00 79.25 101 ARG A C 1
ATOM 794 O O . ARG A 1 101 ? 3.955 -2.716 19.432 1.00 79.25 101 ARG A O 1
ATOM 801 N N . TYR A 1 102 ? 2.510 -2.285 21.091 1.00 78.50 102 TYR A N 1
ATOM 802 C CA . TYR A 1 102 ? 3.194 -3.053 22.139 1.00 78.50 102 TYR A CA 1
ATOM 803 C C . TYR A 1 102 ? 2.599 -4.453 22.376 1.00 78.50 102 TYR A C 1
ATOM 805 O O . TYR A 1 102 ? 2.935 -5.092 23.366 1.00 78.50 102 TYR A O 1
ATOM 813 N N . LYS A 1 103 ? 1.679 -4.927 21.524 1.00 80.62 103 LYS A N 1
ATOM 814 C CA . LYS A 1 103 ? 1.140 -6.293 21.606 1.0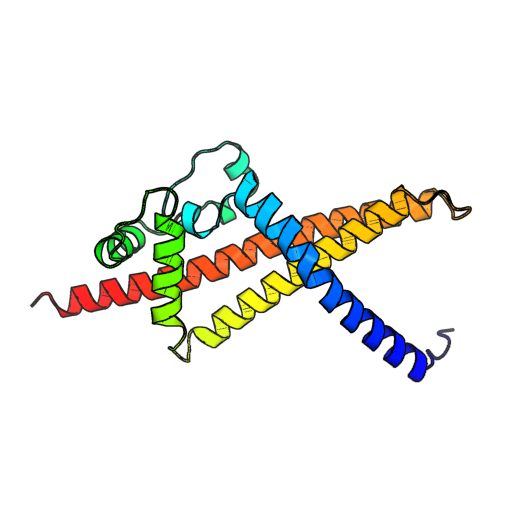0 80.62 103 LYS A CA 1
ATOM 815 C C . LYS A 1 103 ? 1.866 -7.208 20.619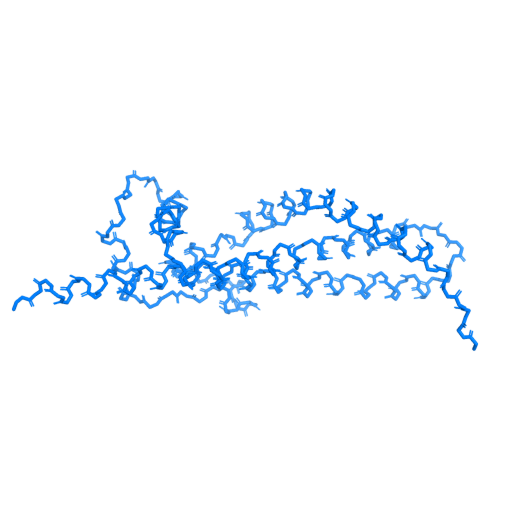 1.00 80.62 103 LYS A C 1
ATOM 817 O O . LYS A 1 103 ? 1.599 -7.146 19.421 1.00 80.62 103 LYS A O 1
ATOM 822 N N . ASP A 1 104 ? 2.703 -8.099 21.145 1.00 69.50 104 ASP A N 1
ATOM 823 C CA . ASP A 1 104 ? 3.671 -8.910 20.386 1.00 69.50 104 ASP A CA 1
ATOM 824 C C . ASP A 1 104 ? 3.097 -9.641 19.157 1.00 69.50 104 ASP A C 1
ATOM 826 O O . ASP A 1 104 ? 3.718 -9.653 18.096 1.00 69.50 104 ASP A O 1
ATOM 830 N N . ASN A 1 105 ? 1.883 -10.194 19.249 1.00 77.75 105 ASN A N 1
ATOM 831 C CA . ASN A 1 105 ? 1.299 -10.981 18.152 1.00 77.75 105 ASN A CA 1
ATOM 832 C C . ASN A 1 105 ? 0.781 -10.142 16.972 1.00 77.75 105 ASN A C 1
ATOM 834 O O . ASN A 1 105 ? 0.709 -10.646 15.854 1.00 77.75 105 ASN A O 1
ATOM 838 N N . LEU A 1 106 ? 0.399 -8.881 17.196 1.00 83.25 106 LEU A N 1
ATOM 839 C CA . LEU A 1 106 ? -0.157 -8.031 16.138 1.00 83.25 106 LEU A CA 1
ATOM 840 C C . LEU A 1 106 ? 0.951 -7.307 15.365 1.00 83.25 106 LEU A C 1
ATOM 842 O O . LEU A 1 106 ? 0.839 -7.105 14.156 1.00 83.25 106 LEU A O 1
ATOM 846 N N . THR A 1 107 ? 2.032 -6.949 16.057 1.00 83.62 107 THR A N 1
ATOM 847 C CA . THR A 1 107 ? 3.138 -6.168 15.497 1.00 83.62 107 THR A CA 1
ATOM 848 C C . THR A 1 107 ? 3.776 -6.860 14.293 1.00 83.62 107 THR A C 1
ATOM 850 O O . THR A 1 107 ? 3.968 -6.220 13.266 1.00 83.62 107 THR A O 1
ATOM 853 N N . SER A 1 108 ? 3.986 -8.180 14.348 1.00 88.12 108 SER A N 1
ATOM 854 C CA . SER A 1 108 ? 4.578 -8.939 13.234 1.00 88.12 108 SER A CA 1
ATOM 855 C C . SER A 1 108 ? 3.737 -8.884 11.952 1.00 88.12 108 SER A C 1
ATOM 857 O O . SER A 1 108 ? 4.266 -8.687 10.858 1.00 88.12 108 SER A O 1
ATOM 859 N N . THR A 1 109 ? 2.415 -9.008 12.074 1.00 89.38 109 THR A N 1
ATOM 860 C CA . THR A 1 109 ? 1.492 -8.955 10.932 1.00 89.38 109 THR A CA 1
ATOM 861 C C . THR A 1 109 ? 1.422 -7.543 10.349 1.00 89.38 109 THR A C 1
ATOM 863 O O . THR A 1 109 ? 1.480 -7.358 9.130 1.00 89.38 109 THR A O 1
ATOM 866 N N . LEU A 1 110 ? 1.351 -6.531 11.216 1.00 90.62 110 LEU A N 1
ATOM 867 C CA . LEU A 1 110 ? 1.352 -5.126 10.814 1.00 90.62 110 LEU A CA 1
ATOM 868 C C . LEU A 1 110 ? 2.654 -4.731 10.103 1.00 90.62 110 LEU A C 1
ATOM 870 O O . LEU A 1 110 ? 2.602 -4.061 9.068 1.00 90.62 110 LEU A O 1
ATOM 874 N N . ASP A 1 111 ? 3.800 -5.208 10.590 1.00 91.38 111 ASP A N 1
ATOM 875 C CA . ASP A 1 111 ? 5.109 -4.967 9.981 1.00 91.38 111 ASP A CA 1
ATOM 876 C C . ASP A 1 111 ? 5.212 -5.580 8.579 1.00 91.38 111 ASP A C 1
ATOM 878 O O . ASP A 1 111 ? 5.762 -4.954 7.666 1.00 91.38 111 ASP A O 1
ATOM 882 N N . ILE A 1 112 ? 4.625 -6.763 8.360 1.00 93.75 112 ILE A N 1
ATOM 883 C CA . ILE A 1 112 ? 4.554 -7.383 7.028 1.00 93.75 112 ILE A CA 1
ATOM 884 C C . ILE A 1 112 ? 3.758 -6.491 6.068 1.00 93.75 112 ILE A C 1
ATOM 886 O O . ILE A 1 112 ? 4.215 -6.236 4.949 1.00 93.75 112 ILE A O 1
ATOM 890 N N . PHE A 1 113 ? 2.592 -5.984 6.486 1.00 93.12 113 PHE A N 1
ATOM 891 C CA . PHE A 1 113 ? 1.781 -5.106 5.639 1.00 93.12 113 PHE A CA 1
ATOM 892 C C . PHE A 1 113 ? 2.469 -3.773 5.348 1.00 93.12 113 PHE A C 1
ATOM 894 O O . PHE A 1 113 ? 2.459 -3.333 4.197 1.00 93.12 113 PHE A O 1
ATOM 901 N N . LEU A 1 114 ? 3.111 -3.153 6.342 1.00 90.69 114 LEU A N 1
ATOM 902 C CA . LEU A 1 114 ? 3.878 -1.919 6.153 1.00 90.69 114 LEU A CA 1
ATOM 903 C C . LEU A 1 114 ? 5.063 -2.120 5.207 1.00 90.69 114 LEU A C 1
ATOM 905 O O . LEU A 1 114 ? 5.295 -1.296 4.317 1.00 90.69 114 LEU A O 1
ATOM 909 N N . THR A 1 115 ? 5.777 -3.235 5.352 1.00 93.19 115 THR A N 1
ATOM 910 C CA . THR A 1 115 ? 6.908 -3.586 4.486 1.00 93.19 115 THR A CA 1
ATOM 911 C C . THR A 1 115 ? 6.448 -3.803 3.045 1.00 93.19 115 THR A C 1
ATOM 913 O O . THR A 1 115 ? 7.013 -3.218 2.120 1.00 93.19 115 THR A O 1
ATOM 916 N N . GLN A 1 116 ? 5.380 -4.582 2.838 1.00 94.44 116 GLN A N 1
ATOM 917 C CA . GLN A 1 116 ? 4.783 -4.811 1.515 1.00 94.44 116 GLN A CA 1
ATOM 918 C C . GLN A 1 116 ? 4.253 -3.510 0.893 1.00 94.44 116 GLN A C 1
ATOM 920 O O . GLN A 1 116 ? 4.454 -3.270 -0.298 1.00 94.44 116 GLN A O 1
ATOM 925 N N . TYR A 1 117 ? 3.619 -2.644 1.691 1.00 93.06 117 TYR A N 1
ATOM 926 C CA . TYR A 1 117 ? 3.168 -1.320 1.260 1.00 93.06 117 TYR A CA 1
ATOM 927 C C . TYR A 1 117 ? 4.339 -0.467 0.753 1.00 93.06 117 TYR A C 1
ATOM 929 O O . TYR A 1 117 ? 4.304 0.008 -0.386 1.00 93.06 117 TYR A O 1
ATOM 937 N N . GLY A 1 118 ? 5.394 -0.316 1.562 1.00 90.00 118 GLY A N 1
ATOM 938 C CA . GLY A 1 118 ? 6.583 0.455 1.199 1.00 90.00 118 GLY A CA 1
ATOM 939 C C . GLY A 1 118 ? 7.277 -0.095 -0.047 1.00 90.00 118 GLY A C 1
ATOM 940 O O . GLY A 1 118 ? 7.626 0.671 -0.947 1.00 90.00 118 GLY A O 1
ATOM 941 N N . PHE A 1 119 ? 7.400 -1.421 -0.143 1.00 91.56 119 PHE A N 1
ATOM 942 C CA . PHE A 1 119 ? 7.956 -2.099 -1.311 1.00 91.56 119 PHE A CA 1
ATOM 943 C C . PHE A 1 119 ? 7.157 -1.797 -2.586 1.00 91.56 119 PHE A C 1
ATOM 945 O O . PHE A 1 119 ? 7.718 -1.291 -3.558 1.00 91.56 119 PHE A O 1
ATOM 952 N N . CYS A 1 120 ? 5.842 -2.042 -2.581 1.00 93.94 120 CYS A N 1
ATOM 953 C CA . CYS A 1 120 ? 4.990 -1.809 -3.748 1.00 93.94 120 CYS A CA 1
ATOM 954 C C . CYS A 1 120 ? 4.990 -0.338 -4.182 1.00 93.94 120 CYS A C 1
ATOM 956 O O . CYS A 1 120 ? 5.062 -0.056 -5.379 1.00 93.94 120 CYS A O 1
ATOM 958 N N . ARG A 1 121 ? 4.967 0.600 -3.228 1.00 93.00 121 ARG A N 1
ATOM 959 C CA . ARG A 1 121 ? 5.045 2.040 -3.510 1.00 93.00 121 ARG A CA 1
ATOM 960 C C . ARG A 1 121 ? 6.364 2.407 -4.194 1.00 93.00 121 ARG A C 1
ATOM 962 O O . ARG A 1 121 ? 6.353 3.114 -5.200 1.00 93.00 121 ARG A O 1
ATOM 969 N N . ASN A 1 122 ? 7.490 1.917 -3.675 1.00 91.69 122 ASN A N 1
ATOM 970 C CA . ASN A 1 122 ? 8.807 2.219 -4.235 1.00 91.69 122 ASN A CA 1
ATOM 971 C C . ASN A 1 122 ? 8.957 1.631 -5.647 1.00 91.69 122 ASN A C 1
ATOM 973 O O . ASN A 1 122 ? 9.349 2.354 -6.557 1.00 91.69 122 ASN A O 1
ATOM 977 N N . ILE A 1 123 ? 8.565 0.367 -5.860 1.00 93.69 123 ILE A N 1
ATOM 978 C CA . ILE A 1 123 ? 8.595 -0.260 -7.192 1.00 93.69 123 ILE A CA 1
ATOM 979 C C . ILE A 1 123 ? 7.685 0.480 -8.174 1.00 93.69 123 ILE A C 1
ATOM 981 O O . ILE A 1 123 ? 8.091 0.738 -9.305 1.00 93.69 123 ILE A O 1
ATOM 985 N N . SER A 1 124 ? 6.477 0.861 -7.748 1.00 94.44 124 SER A N 1
ATOM 986 C CA . SER A 1 124 ? 5.562 1.645 -8.577 1.00 94.44 124 SER A CA 1
ATOM 987 C C . SER A 1 124 ? 6.212 2.946 -9.054 1.00 94.44 124 SER A C 1
ATOM 989 O O . SER A 1 124 ? 6.209 3.231 -10.252 1.00 94.44 124 SER A O 1
ATOM 991 N N . PHE A 1 125 ? 6.841 3.694 -8.146 1.00 93.19 125 PHE A N 1
ATOM 992 C CA . PHE A 1 125 ? 7.527 4.939 -8.481 1.00 93.19 125 PHE A CA 1
ATOM 993 C C . PHE A 1 125 ? 8.736 4.724 -9.405 1.00 93.19 125 PHE A C 1
ATOM 995 O O . PHE A 1 125 ? 8.887 5.437 -10.396 1.00 93.19 125 PHE A O 1
ATOM 1002 N N . THR A 1 126 ? 9.570 3.716 -9.138 1.00 92.62 126 THR A N 1
ATOM 1003 C CA . THR A 1 1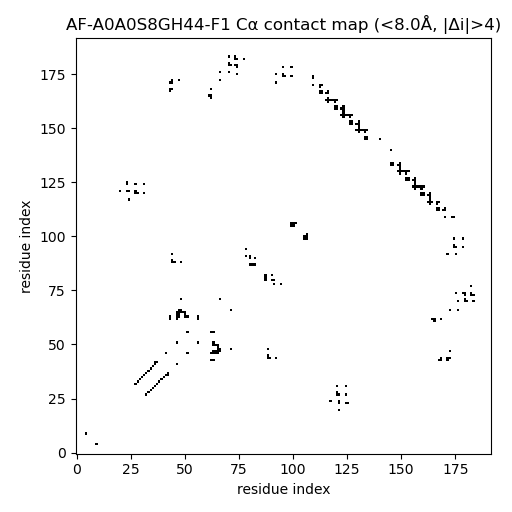26 ? 10.710 3.374 -10.003 1.00 92.62 126 THR A CA 1
ATOM 1004 C C . THR A 1 126 ? 10.255 3.031 -11.421 1.00 92.62 126 THR A C 1
ATOM 1006 O O . THR A 1 126 ? 10.816 3.545 -12.386 1.00 92.62 126 THR A O 1
ATOM 1009 N N . LEU A 1 127 ? 9.216 2.204 -11.562 1.00 95.00 127 LEU A N 1
ATOM 1010 C CA . LEU A 1 127 ? 8.662 1.833 -12.864 1.00 95.00 127 LEU A CA 1
ATOM 1011 C C . LEU A 1 127 ? 8.053 3.034 -13.602 1.00 95.00 127 LEU A C 1
ATOM 1013 O O . LEU A 1 127 ? 8.193 3.129 -14.820 1.00 95.00 127 LEU A O 1
ATOM 1017 N N . LEU A 1 128 ? 7.445 3.979 -12.877 1.00 94.75 128 LEU A N 1
ATOM 1018 C CA . LEU A 1 128 ? 6.950 5.227 -13.460 1.00 94.75 128 LEU A CA 1
ATOM 1019 C C . LEU A 1 128 ? 8.098 6.056 -14.045 1.00 94.75 128 LEU A C 1
ATOM 1021 O O . LEU A 1 128 ? 8.013 6.490 -15.189 1.00 94.75 128 LEU A O 1
ATOM 1025 N N . ILE A 1 129 ? 9.190 6.236 -13.294 1.00 92.81 129 ILE A N 1
ATOM 1026 C CA . ILE A 1 129 ? 10.376 6.956 -13.781 1.00 92.81 129 ILE A CA 1
ATOM 1027 C C . ILE A 1 129 ? 10.953 6.265 -15.018 1.00 92.81 129 ILE A C 1
ATOM 1029 O O . ILE A 1 129 ? 11.233 6.936 -16.007 1.00 92.81 129 ILE A O 1
ATOM 1033 N N . ILE A 1 130 ? 11.100 4.936 -14.991 1.00 93.25 130 ILE A N 1
ATOM 1034 C CA . ILE A 1 130 ? 11.596 4.170 -16.144 1.00 93.25 130 ILE A CA 1
ATOM 1035 C C . ILE A 1 130 ? 10.700 4.407 -17.362 1.00 93.25 130 ILE A C 1
ATOM 1037 O O . ILE A 1 130 ? 11.207 4.711 -18.439 1.00 93.25 130 ILE A O 1
ATOM 1041 N N . SER A 1 131 ? 9.379 4.329 -17.194 1.00 95.50 131 SER A N 1
ATOM 1042 C CA . SER A 1 131 ? 8.428 4.594 -18.273 1.00 95.50 131 SER A CA 1
ATOM 1043 C C . SER A 1 131 ? 8.610 5.995 -18.868 1.00 95.50 131 SER A C 1
ATOM 1045 O O . SER A 1 131 ? 8.772 6.136 -20.080 1.00 95.50 131 SER A O 1
ATOM 1047 N N . LEU A 1 132 ? 8.680 7.025 -18.019 1.00 93.81 132 LEU A N 1
ATOM 1048 C CA . LEU A 1 132 ? 8.866 8.413 -18.447 1.00 93.81 132 LEU A CA 1
ATOM 1049 C C . LEU A 1 132 ? 10.204 8.635 -19.161 1.00 93.81 132 LEU A C 1
ATOM 1051 O O . LEU A 1 132 ? 10.244 9.329 -20.175 1.00 93.81 132 LEU A O 1
ATOM 1055 N N . LEU A 1 133 ? 11.291 8.027 -18.677 1.00 92.62 133 LEU A N 1
ATOM 1056 C CA . LEU A 1 133 ? 12.600 8.109 -19.326 1.00 92.62 133 LEU A CA 1
ATOM 1057 C C . LEU A 1 133 ? 12.577 7.454 -20.710 1.00 92.62 133 LEU A C 1
ATOM 1059 O O . LEU A 1 133 ? 13.071 8.039 -21.670 1.00 92.62 133 LEU A O 1
ATOM 1063 N N . PHE A 1 134 ? 11.968 6.275 -20.848 1.00 92.19 134 PHE A N 1
ATOM 1064 C CA . PHE A 1 134 ? 11.869 5.613 -22.149 1.00 92.19 134 PHE A CA 1
ATOM 1065 C C . PHE A 1 134 ? 10.942 6.368 -23.117 1.00 92.19 134 PHE A C 1
ATOM 1067 O O . PHE A 1 134 ? 11.213 6.385 -24.314 1.00 92.19 134 PHE A O 1
ATOM 1074 N N . PHE A 1 135 ? 9.901 7.056 -22.639 1.00 91.50 135 PHE A N 1
ATOM 1075 C CA . PHE A 1 135 ? 9.104 7.936 -23.501 1.00 91.50 135 PHE A CA 1
ATOM 1076 C C . PHE A 1 135 ? 9.840 9.226 -23.894 1.00 91.50 135 PHE A C 1
ATOM 1078 O O . PHE A 1 135 ? 9.737 9.650 -25.043 1.00 91.50 135 PHE A O 1
ATOM 1085 N N . GLY A 1 136 ? 10.581 9.845 -22.969 1.00 86.88 136 GLY A N 1
ATOM 1086 C CA . GLY A 1 136 ? 11.201 11.160 -23.166 1.00 86.88 136 GLY A CA 1
ATOM 1087 C C . GLY A 1 136 ? 12.562 11.145 -23.867 1.00 86.88 136 GLY A C 1
ATOM 1088 O O . GLY A 1 136 ? 12.975 12.156 -24.434 1.00 86.88 136 GLY A O 1
ATOM 1089 N N . VAL A 1 137 ? 13.283 10.022 -23.846 1.00 86.12 137 VAL A N 1
ATOM 1090 C CA . VAL A 1 137 ? 14.607 9.939 -24.469 1.00 86.12 137 VAL A CA 1
ATOM 1091 C C . VAL A 1 137 ? 14.474 9.671 -25.974 1.00 86.12 137 VAL A C 1
ATOM 1093 O O . VAL A 1 137 ? 14.173 8.560 -26.417 1.00 86.12 137 VAL A O 1
ATOM 1096 N N . HIS A 1 138 ? 14.798 10.683 -26.781 1.00 71.94 138 HIS A N 1
ATOM 1097 C CA . HIS A 1 138 ? 15.047 10.523 -28.213 1.00 71.94 138 HIS A CA 1
ATOM 1098 C C . HIS A 1 138 ? 16.423 9.879 -28.434 1.00 71.94 138 HIS A C 1
ATOM 1100 O O . HIS A 1 138 ? 17.437 10.560 -28.573 1.00 71.94 138 HIS A O 1
ATOM 1106 N N . HIS A 1 139 ? 16.470 8.546 -28.450 1.00 74.75 139 HIS A N 1
ATOM 1107 C CA . HIS A 1 139 ? 17.678 7.794 -28.801 1.00 74.75 139 HIS A CA 1
ATOM 1108 C C . HIS A 1 139 ? 17.493 6.980 -30.082 1.00 74.75 139 HIS A C 1
ATOM 1110 O O . HIS A 1 139 ? 16.368 6.650 -30.447 1.00 74.75 139 HIS A O 1
ATOM 1116 N N . LYS A 1 140 ? 18.614 6.598 -30.714 1.00 78.00 140 LYS A N 1
ATOM 1117 C CA . LYS A 1 140 ? 18.677 5.726 -31.907 1.00 78.00 140 LYS A CA 1
ATOM 1118 C C . LYS A 1 140 ? 18.231 4.277 -31.650 1.00 78.00 140 LYS A C 1
ATOM 1120 O O . LYS A 1 140 ? 18.348 3.442 -32.540 1.00 78.00 140 LYS A O 1
ATOM 1125 N N . ALA A 1 141 ? 17.795 3.965 -30.431 1.00 73.62 141 ALA A N 1
ATOM 1126 C CA . ALA A 1 141 ? 17.198 2.676 -30.128 1.00 73.62 141 ALA A CA 1
ATOM 1127 C C . ALA A 1 141 ? 15.915 2.497 -30.945 1.00 73.62 141 ALA A C 1
ATOM 1129 O O . ALA A 1 141 ? 15.209 3.472 -31.212 1.00 73.62 141 ALA A O 1
ATOM 1130 N N . ASP A 1 142 ? 15.630 1.248 -31.301 1.00 87.31 142 ASP A N 1
ATOM 1131 C CA . ASP A 1 142 ? 14.403 0.874 -31.989 1.00 87.31 142 ASP A CA 1
ATOM 1132 C C . ASP A 1 142 ? 13.178 1.432 -31.243 1.00 87.31 142 ASP A C 1
ATOM 1134 O O . ASP A 1 142 ? 13.029 1.258 -30.024 1.00 87.31 142 ASP A O 1
ATOM 1138 N N . LEU A 1 143 ? 12.347 2.172 -31.978 1.00 86.75 143 LEU A N 1
ATOM 1139 C CA . LEU A 1 143 ? 11.186 2.873 -31.446 1.00 86.75 143 LEU A CA 1
ATOM 1140 C C . LEU A 1 143 ? 10.200 1.879 -30.828 1.00 86.75 143 LEU A C 1
ATOM 1142 O O . LEU A 1 143 ? 9.691 2.130 -29.733 1.00 86.75 143 LEU A O 1
ATOM 1146 N N . ASP A 1 144 ? 10.003 0.736 -31.483 1.00 90.06 144 ASP A N 1
ATOM 1147 C CA . ASP A 1 144 ? 9.041 -0.281 -31.064 1.00 90.06 144 ASP A CA 1
ATOM 1148 C C . ASP A 1 144 ? 9.469 -0.929 -29.747 1.00 90.06 144 ASP A C 1
ATOM 1150 O O . ASP A 1 144 ? 8.672 -1.064 -28.812 1.00 90.06 144 ASP A O 1
ATOM 1154 N N . TYR A 1 145 ? 10.761 -1.239 -29.614 1.00 90.06 145 TYR A N 1
ATOM 1155 C CA . TYR A 1 145 ? 11.331 -1.747 -28.367 1.00 90.06 145 TYR A CA 1
ATOM 1156 C C . TYR A 1 145 ? 11.174 -0.741 -27.221 1.00 90.06 145 TYR A C 1
ATOM 1158 O O . TYR A 1 145 ? 10.767 -1.100 -26.111 1.00 90.06 145 TYR A O 1
ATOM 1166 N N . ARG A 1 146 ? 11.452 0.541 -27.488 1.00 91.25 146 ARG A N 1
ATOM 1167 C CA . ARG A 1 146 ? 11.372 1.606 -26.483 1.00 91.25 146 ARG A CA 1
ATOM 1168 C C . ARG A 1 146 ? 9.945 1.804 -25.976 1.00 91.25 146 ARG A C 1
ATOM 1170 O O . ARG A 1 146 ? 9.742 1.846 -24.764 1.00 91.25 146 ARG A O 1
ATOM 1177 N N . ILE A 1 147 ? 8.973 1.888 -26.885 1.00 92.56 147 ILE A N 1
ATOM 1178 C CA . ILE A 1 147 ? 7.552 2.030 -26.539 1.00 92.56 147 ILE A CA 1
ATOM 1179 C C . ILE A 1 147 ? 7.069 0.798 -25.775 1.00 92.56 147 ILE A C 1
ATOM 1181 O O . ILE A 1 147 ? 6.380 0.938 -24.767 1.00 92.56 147 ILE A O 1
ATOM 1185 N N . THR A 1 148 ? 7.476 -0.402 -26.195 1.00 94.38 148 THR A N 1
ATOM 1186 C CA . THR A 1 148 ? 7.089 -1.647 -25.520 1.00 94.38 148 THR A CA 1
ATOM 1187 C C . THR A 1 148 ? 7.551 -1.657 -24.063 1.00 94.38 148 THR A C 1
ATOM 1189 O O . THR A 1 148 ? 6.747 -1.912 -23.165 1.00 94.38 148 THR A O 1
ATOM 1192 N N . ILE A 1 149 ? 8.818 -1.315 -23.798 1.00 94.56 149 ILE A N 1
ATOM 1193 C CA . ILE A 1 149 ? 9.338 -1.228 -22.424 1.00 94.56 149 ILE A CA 1
ATOM 1194 C C . ILE A 1 149 ? 8.652 -0.114 -21.638 1.00 94.56 149 ILE A C 1
ATOM 1196 O O . ILE A 1 149 ? 8.273 -0.333 -20.487 1.00 94.56 149 ILE A O 1
ATOM 1200 N N . ALA A 1 150 ? 8.470 1.062 -22.241 1.00 95.00 150 ALA A N 1
ATOM 1201 C CA . ALA A 1 150 ? 7.837 2.194 -21.575 1.00 95.00 150 ALA A CA 1
ATOM 1202 C C . ALA A 1 150 ? 6.403 1.864 -21.136 1.00 95.00 150 ALA A C 1
ATOM 1204 O O . ALA A 1 150 ? 6.030 2.132 -19.991 1.00 95.00 150 ALA A O 1
ATOM 1205 N N . THR A 1 151 ? 5.624 1.228 -22.012 1.00 96.25 151 THR A N 1
ATOM 1206 C CA . THR A 1 151 ? 4.251 0.801 -21.730 1.00 96.25 151 THR A CA 1
ATOM 1207 C C . THR A 1 151 ? 4.212 -0.318 -20.697 1.00 96.25 151 THR A C 1
ATOM 1209 O O . THR A 1 151 ? 3.431 -0.240 -19.750 1.00 96.25 151 THR A O 1
ATOM 1212 N N . ALA A 1 152 ? 5.079 -1.329 -20.808 1.00 97.12 152 ALA A N 1
ATOM 1213 C CA . ALA A 1 152 ? 5.155 -2.404 -19.819 1.00 97.12 152 ALA A CA 1
ATOM 1214 C C . ALA A 1 152 ? 5.509 -1.867 -18.420 1.00 97.12 152 ALA A C 1
ATOM 1216 O O . ALA A 1 152 ? 4.877 -2.242 -17.429 1.00 97.12 152 ALA A O 1
ATOM 1217 N N . ALA A 1 153 ? 6.469 -0.939 -18.337 1.00 96.69 153 ALA A N 1
ATOM 1218 C CA . ALA A 1 153 ? 6.834 -0.271 -17.094 1.00 96.69 153 ALA A CA 1
ATOM 1219 C C . ALA A 1 153 ? 5.677 0.575 -16.539 1.00 96.69 153 ALA A C 1
ATOM 1221 O O . ALA A 1 153 ? 5.407 0.520 -15.341 1.00 96.69 153 ALA A O 1
ATOM 1222 N N . LEU A 1 154 ? 4.936 1.292 -17.393 1.00 97.19 154 LEU A N 1
ATOM 1223 C CA . LEU A 1 154 ? 3.767 2.068 -16.971 1.00 97.19 154 LEU A CA 1
ATOM 1224 C C . LEU A 1 154 ? 2.678 1.174 -16.370 1.00 97.19 154 LEU A C 1
ATOM 1226 O O . LEU A 1 154 ? 2.198 1.434 -15.269 1.00 97.19 154 LEU A O 1
ATOM 1230 N N . VAL A 1 155 ? 2.319 0.089 -17.061 1.00 97.31 155 VAL A N 1
ATOM 1231 C CA . VAL A 1 155 ? 1.326 -0.877 -16.570 1.00 97.31 155 VAL A CA 1
ATOM 1232 C C . VAL A 1 155 ? 1.788 -1.484 -15.245 1.00 97.31 155 VAL A C 1
ATOM 1234 O O . VAL A 1 155 ? 1.023 -1.516 -14.280 1.00 97.31 155 VAL A O 1
ATOM 1237 N N . GLY A 1 156 ? 3.057 -1.895 -15.154 1.00 97.31 156 GLY A N 1
ATOM 1238 C CA . GLY A 1 156 ? 3.640 -2.404 -13.913 1.00 97.31 156 GLY A CA 1
ATOM 1239 C C . GLY A 1 156 ? 3.590 -1.386 -12.769 1.00 97.31 156 GLY A C 1
ATOM 1240 O O . GLY A 1 156 ? 3.262 -1.747 -11.637 1.00 97.31 156 GLY A O 1
ATOM 1241 N N . SER A 1 157 ? 3.841 -0.107 -13.062 1.00 95.69 157 SER A N 1
ATOM 1242 C CA . SER A 1 157 ? 3.736 0.984 -12.092 1.00 95.69 157 SER A CA 1
ATOM 1243 C C . SER A 1 157 ? 2.321 1.111 -11.527 1.00 95.69 157 SER A C 1
ATOM 1245 O O . SER A 1 157 ? 2.154 1.166 -10.305 1.00 95.69 157 SER A O 1
ATOM 1247 N N . ILE A 1 158 ? 1.304 1.077 -12.394 1.00 93.94 158 ILE A N 1
ATOM 1248 C CA . ILE A 1 158 ? -0.109 1.163 -12.003 1.00 93.94 158 ILE A CA 1
ATOM 1249 C C . ILE A 1 158 ? -0.505 -0.047 -11.148 1.00 93.94 158 ILE A C 1
ATOM 1251 O O . ILE A 1 158 ? -1.084 0.118 -10.075 1.00 93.94 158 ILE A O 1
ATOM 1255 N N . VAL A 1 159 ? -0.153 -1.264 -11.572 1.00 95.62 159 VAL A N 1
ATOM 1256 C CA . VAL A 1 159 ? -0.468 -2.495 -10.825 1.00 95.62 159 VAL A CA 1
ATOM 1257 C C . VAL A 1 159 ? 0.159 -2.467 -9.429 1.00 95.62 159 VAL A C 1
ATOM 1259 O O . VAL A 1 159 ? -0.510 -2.767 -8.437 1.00 95.62 159 VAL A O 1
ATOM 1262 N N . MET A 1 160 ? 1.429 -2.066 -9.325 1.00 95.56 160 MET A N 1
ATOM 1263 C CA . MET A 1 160 ? 2.120 -1.969 -8.037 1.00 95.56 160 MET A CA 1
ATOM 1264 C C . MET A 1 160 ? 1.546 -0.859 -7.157 1.00 95.56 160 MET A C 1
ATOM 1266 O O . MET A 1 160 ? 1.444 -1.038 -5.943 1.00 95.56 160 MET A O 1
ATOM 1270 N N . PHE A 1 161 ? 1.089 0.244 -7.751 1.00 92.94 161 PHE A N 1
ATOM 1271 C CA . PHE A 1 161 ? 0.386 1.292 -7.023 1.00 92.94 161 PHE A CA 1
ATOM 1272 C C . PHE A 1 161 ? -0.924 0.776 -6.416 1.00 92.94 161 PHE A C 1
ATOM 1274 O O . PHE A 1 161 ? -1.124 0.890 -5.207 1.00 92.94 161 PHE A O 1
ATOM 1281 N N . LEU A 1 162 ? -1.783 0.128 -7.206 1.00 91.62 162 LEU A N 1
ATOM 1282 C CA . LEU A 1 162 ? -3.037 -0.451 -6.706 1.00 91.62 162 LEU A CA 1
ATOM 1283 C C . LEU A 1 162 ? -2.785 -1.482 -5.597 1.00 91.62 162 LEU A C 1
ATOM 1285 O O . LEU A 1 162 ? -3.476 -1.500 -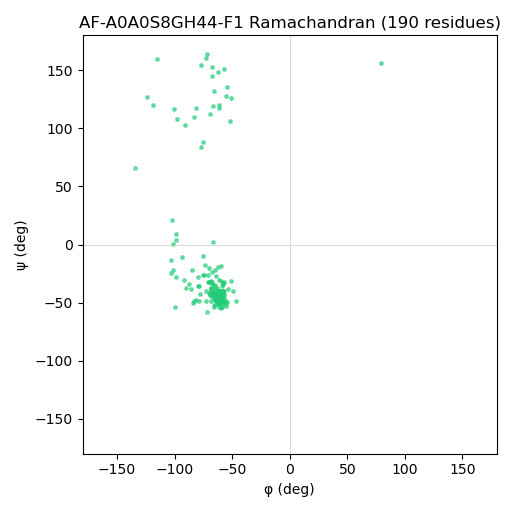4.576 1.00 91.62 162 LEU A O 1
ATOM 1289 N N . ARG A 1 163 ? -1.743 -2.305 -5.752 1.00 94.00 163 ARG A N 1
ATOM 1290 C CA . ARG A 1 163 ? -1.325 -3.263 -4.724 1.00 94.00 163 ARG A CA 1
ATOM 1291 C C . ARG A 1 163 ? -0.856 -2.567 -3.441 1.00 94.00 163 ARG A C 1
ATOM 1293 O O . ARG A 1 163 ? -1.185 -3.033 -2.352 1.00 94.00 163 ARG A O 1
ATOM 1300 N N . SER A 1 164 ? -0.149 -1.441 -3.550 1.00 93.12 164 SER A N 1
ATOM 1301 C 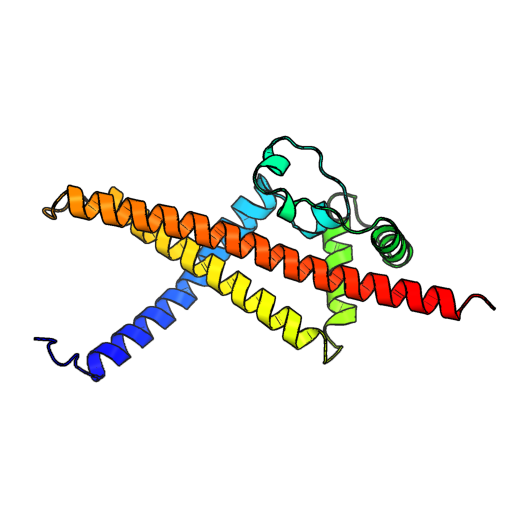CA . SER A 1 164 ? 0.243 -0.633 -2.388 1.00 93.12 164 SER A CA 1
ATOM 1302 C C . SER A 1 164 ? -0.979 -0.111 -1.623 1.00 93.12 164 SER A C 1
ATOM 1304 O O . SER A 1 164 ? -1.031 -0.251 -0.402 1.00 93.12 164 SER A O 1
ATOM 1306 N N . LEU A 1 165 ? -2.010 0.379 -2.324 1.00 91.56 165 LEU A N 1
ATOM 1307 C CA . LEU A 1 165 ? -3.257 0.833 -1.699 1.00 91.56 165 LEU A CA 1
ATOM 1308 C C . LEU A 1 165 ? -3.946 -0.300 -0.937 1.00 91.56 165 LEU A C 1
ATOM 1310 O O . LEU A 1 165 ? -4.411 -0.100 0.185 1.00 91.56 165 LEU A O 1
ATOM 1314 N N . LYS A 1 166 ? -3.962 -1.504 -1.522 1.00 92.75 166 LYS A N 1
ATOM 1315 C CA . LYS A 1 166 ? -4.522 -2.697 -0.880 1.00 92.75 166 LYS A CA 1
ATOM 1316 C C . LYS A 1 166 ? -3.822 -3.008 0.444 1.00 92.75 166 LYS A C 1
ATOM 1318 O O . LYS A 1 166 ? -4.501 -3.210 1.447 1.00 92.75 166 LYS A O 1
ATOM 1323 N N . PHE A 1 167 ? -2.488 -3.014 0.474 1.00 93.81 167 PHE A N 1
ATOM 1324 C CA . PHE A 1 167 ? -1.743 -3.271 1.713 1.00 93.81 167 PHE A CA 1
ATOM 1325 C C . PHE A 1 167 ? -1.893 -2.153 2.739 1.00 93.81 167 PHE A C 1
ATOM 1327 O O . PHE A 1 167 ? -2.036 -2.439 3.925 1.00 93.81 167 PHE A O 1
ATOM 1334 N N . HIS A 1 168 ? -1.931 -0.897 2.294 1.00 91.94 168 HIS A N 1
ATOM 1335 C CA . HIS A 1 168 ? -2.157 0.235 3.184 1.00 91.94 168 HIS A CA 1
ATOM 1336 C C . HIS A 1 168 ? -3.536 0.162 3.854 1.00 91.94 168 HIS A C 1
ATOM 1338 O O . HIS A 1 168 ? -3.660 0.381 5.060 1.00 91.94 168 HIS A O 1
ATOM 1344 N N . ARG A 1 169 ? -4.569 -0.232 3.099 1.00 92.81 169 ARG A N 1
ATOM 1345 C CA . ARG A 1 169 ? -5.884 -0.510 3.673 1.00 92.81 169 ARG A CA 1
ATOM 1346 C C . ARG A 1 169 ? -5.854 -1.700 4.623 1.00 92.81 169 ARG A C 1
ATOM 1348 O O . ARG A 1 169 ? -6.422 -1.589 5.700 1.00 92.81 169 ARG A O 1
ATOM 1355 N N . GLN A 1 170 ? -5.246 -2.822 4.237 1.00 94.06 170 GLN A N 1
ATOM 1356 C CA . GLN A 1 170 ? -5.221 -4.023 5.078 1.00 94.06 170 GLN A CA 1
ATOM 1357 C C . GLN A 1 170 ? -4.548 -3.744 6.427 1.00 94.06 170 GLN A C 1
ATOM 1359 O O . GLN A 1 170 ? -5.061 -4.159 7.460 1.00 94.06 170 GLN A O 1
ATOM 1364 N N . TYR A 1 171 ? -3.463 -2.966 6.413 1.00 93.31 171 TYR A N 1
ATOM 1365 C CA . TYR A 1 171 ? -2.807 -2.456 7.613 1.00 93.31 171 TYR A CA 1
ATOM 1366 C C . TYR A 1 171 ? -3.781 -1.682 8.515 1.00 93.31 171 TYR A C 1
ATOM 1368 O O . TYR A 1 171 ? -3.929 -2.005 9.692 1.00 93.31 171 TYR A O 1
ATOM 1376 N N . ALA A 1 172 ? -4.496 -0.698 7.959 1.00 92.62 172 ALA A N 1
ATOM 1377 C CA . ALA A 1 172 ? -5.460 0.092 8.721 1.00 92.62 172 ALA A CA 1
ATOM 1378 C C . ALA A 1 172 ? -6.661 -0.738 9.212 1.00 92.62 172 ALA A C 1
ATOM 1380 O O . ALA A 1 172 ? -7.122 -0.548 10.336 1.00 92.62 172 ALA A O 1
ATOM 1381 N N . TYR A 1 173 ? -7.151 -1.665 8.387 1.00 94.25 173 TYR A N 1
ATOM 1382 C CA . TYR A 1 173 ? -8.253 -2.565 8.713 1.00 94.25 173 TYR A CA 1
ATOM 1383 C C . TYR A 1 173 ? -7.901 -3.447 9.910 1.00 94.25 173 TYR A C 1
ATOM 1385 O O . TYR A 1 173 ? -8.624 -3.438 10.902 1.00 94.25 173 TYR A O 1
ATOM 1393 N N . GLU A 1 174 ? -6.771 -4.152 9.844 1.00 93.50 174 GLU A N 1
ATOM 1394 C CA . GLU A 1 174 ? -6.341 -5.084 10.889 1.00 93.50 174 GLU A CA 1
ATOM 1395 C C . GLU A 1 174 ? -6.137 -4.365 12.225 1.00 93.50 174 GLU A C 1
ATOM 1397 O O . GLU A 1 174 ? -6.580 -4.830 13.279 1.00 93.50 174 GLU A O 1
ATOM 1402 N N . LEU A 1 175 ? -5.535 -3.175 12.167 1.00 92.62 175 LEU A N 1
ATOM 1403 C CA . LEU A 1 175 ? -5.328 -2.327 13.330 1.00 92.62 175 LEU A CA 1
ATOM 1404 C C . LEU A 1 175 ? -6.663 -1.919 13.984 1.00 92.62 175 LEU A C 1
ATOM 1406 O O . LEU A 1 175 ? -6.845 -2.083 15.193 1.00 92.62 175 LEU A O 1
ATOM 1410 N N . LEU A 1 176 ? -7.610 -1.398 13.196 1.00 93.06 176 LEU A N 1
ATOM 1411 C CA . LEU A 1 176 ? -8.893 -0.906 13.706 1.00 93.06 176 LEU A CA 1
ATOM 1412 C C . LEU A 1 176 ? -9.799 -2.045 14.188 1.00 93.06 176 LEU A C 1
ATOM 1414 O O . LEU A 1 176 ? -10.402 -1.926 15.255 1.00 93.06 176 LEU A O 1
ATOM 1418 N N . VAL A 1 177 ? -9.867 -3.158 13.455 1.00 94.06 177 VAL A N 1
ATOM 1419 C CA . VAL A 1 177 ? -10.661 -4.334 13.842 1.00 94.06 177 VAL A CA 1
ATOM 1420 C C . VAL A 1 177 ? -10.141 -4.933 15.138 1.00 94.06 177 VAL A C 1
ATOM 1422 O O . VAL A 1 177 ? -10.930 -5.154 16.057 1.00 94.06 177 VAL A O 1
ATOM 1425 N N . THR A 1 178 ? -8.825 -5.123 15.264 1.00 92.81 178 THR A N 1
ATOM 1426 C CA . THR A 1 178 ? -8.226 -5.670 16.489 1.00 92.81 178 THR A CA 1
ATOM 1427 C C . THR A 1 178 ? -8.518 -4.782 17.694 1.00 92.81 178 THR A C 1
ATOM 1429 O O . THR A 1 178 ? -8.854 -5.266 18.780 1.00 92.81 178 THR A O 1
ATOM 1432 N N . TYR A 1 179 ? -8.431 -3.463 17.515 1.00 92.44 179 TYR A N 1
ATOM 1433 C CA . TYR A 1 179 ? -8.760 -2.528 18.580 1.00 92.44 179 TYR A CA 1
ATOM 1434 C C . TYR A 1 179 ? -10.243 -2.579 18.949 1.00 92.44 179 TYR A C 1
ATOM 1436 O O . TYR A 1 179 ? -10.566 -2.772 20.122 1.00 92.44 179 TYR A O 1
ATOM 1444 N N . GLY A 1 180 ? -11.138 -2.454 17.968 1.00 92.81 180 GLY A N 1
ATOM 1445 C CA . GLY A 1 180 ? -12.581 -2.455 18.196 1.00 92.81 180 GLY A CA 1
ATOM 1446 C C . GLY A 1 180 ? -13.084 -3.758 18.815 1.00 92.81 180 GLY A C 1
ATOM 1447 O O . GLY A 1 180 ? -13.862 -3.714 19.765 1.00 92.81 180 GLY A O 1
ATOM 1448 N N . ALA A 1 181 ? -12.564 -4.909 18.380 1.00 92.19 181 ALA A N 1
ATOM 1449 C CA . ALA A 1 181 ? -12.843 -6.199 19.009 1.00 92.19 181 ALA A CA 1
ATOM 1450 C C . ALA A 1 181 ? -12.420 -6.204 20.487 1.00 92.19 181 ALA A C 1
ATOM 1452 O O . ALA A 1 181 ? -13.209 -6.567 21.356 1.00 92.19 181 ALA A O 1
ATOM 1453 N N . SER A 1 182 ? -11.219 -5.701 20.800 1.00 91.81 182 SER A N 1
ATOM 1454 C CA . SER A 1 182 ? -10.743 -5.618 22.188 1.00 91.81 182 SER A CA 1
ATOM 1455 C C . SER A 1 182 ? -11.577 -4.683 23.072 1.00 91.81 182 SER A C 1
ATOM 1457 O O . SER A 1 182 ? -11.627 -4.866 24.289 1.00 91.81 182 SER A O 1
ATOM 1459 N N . VAL A 1 183 ? -12.226 -3.675 22.480 1.00 91.56 183 VAL A N 1
ATOM 1460 C CA . VAL A 1 183 ? -13.172 -2.804 23.183 1.00 91.56 183 VAL A CA 1
ATOM 1461 C C . VAL A 1 183 ? -14.466 -3.558 23.472 1.00 91.56 183 VAL A C 1
ATOM 1463 O O . VAL A 1 183 ? -14.915 -3.544 24.615 1.00 91.56 183 VAL A O 1
ATOM 1466 N N . LEU A 1 184 ? -15.029 -4.239 22.471 1.00 91.12 184 LEU A N 1
ATOM 1467 C CA . LEU A 1 184 ? -16.280 -4.988 22.602 1.00 91.12 184 LEU A CA 1
ATOM 1468 C C . LEU A 1 184 ? -16.179 -6.097 23.655 1.00 91.12 184 LEU A C 1
ATOM 1470 O O . LEU A 1 184 ? -17.052 -6.191 24.515 1.00 91.12 184 LEU A O 1
ATOM 1474 N N . THR A 1 185 ? -15.095 -6.879 23.662 1.00 91.56 185 THR A N 1
ATOM 1475 C CA . THR A 1 185 ? -14.880 -7.932 24.672 1.00 91.56 185 THR A CA 1
ATOM 1476 C C . THR A 1 185 ? -14.908 -7.366 26.094 1.00 91.56 185 THR A C 1
ATOM 1478 O O . THR A 1 185 ? -15.604 -7.892 26.959 1.00 91.56 185 THR A O 1
ATOM 1481 N N . LYS A 1 186 ? -14.248 -6.223 26.322 1.00 89.50 186 LYS A N 1
ATOM 1482 C CA . LYS A 1 186 ? -14.237 -5.546 27.630 1.00 89.50 186 LYS A CA 1
ATOM 1483 C C . LYS A 1 186 ? -15.592 -4.971 28.038 1.00 89.50 186 LYS A C 1
ATOM 1485 O O . LYS A 1 186 ? -15.794 -4.694 29.217 1.00 89.50 186 LYS A O 1
ATOM 1490 N N . GLU A 1 187 ? -16.484 -4.688 27.092 1.00 87.12 187 GLU A N 1
ATOM 1491 C CA . GLU A 1 187 ? -17.844 -4.233 27.402 1.00 87.12 187 GLU A CA 1
ATOM 1492 C C . GLU A 1 187 ? -18.753 -5.398 27.789 1.00 87.12 187 GLU A C 1
ATOM 1494 O O . GLU A 1 187 ? -19.574 -5.238 28.690 1.00 87.12 187 GLU A O 1
ATOM 1499 N N . VAL A 1 188 ? -18.570 -6.566 27.165 1.00 87.56 188 VAL A N 1
ATOM 1500 C CA . VAL A 1 188 ? -19.286 -7.797 27.529 1.00 87.56 188 VAL A CA 1
ATOM 1501 C C . VAL A 1 188 ? -18.909 -8.242 28.943 1.00 87.56 188 VAL A C 1
ATOM 1503 O O . VAL A 1 188 ? -19.799 -8.482 29.747 1.00 87.56 188 VAL A O 1
ATOM 1506 N N . GLU A 1 189 ? -17.620 -8.241 29.292 1.00 87.31 189 GLU A N 1
ATOM 1507 C CA . GLU A 1 189 ? -17.141 -8.597 30.643 1.00 87.31 189 GLU A CA 1
ATOM 1508 C C . GLU A 1 189 ? -17.642 -7.656 31.756 1.00 87.31 189 GLU A C 1
ATOM 1510 O O . GLU A 1 189 ? -17.609 -8.007 32.932 1.00 87.31 189 GLU A O 1
ATOM 1515 N N . LYS A 1 190 ? -18.086 -6.442 31.406 1.00 80.94 190 LYS A N 1
ATOM 1516 C CA . LYS A 1 190 ? -18.552 -5.428 32.365 1.00 80.94 190 LYS A CA 1
ATOM 1517 C C . LYS A 1 190 ? -20.054 -5.437 32.618 1.00 80.94 190 LYS A C 1
ATOM 1519 O O . LYS A 1 190 ? -20.489 -4.704 33.505 1.00 80.94 190 LYS A O 1
ATOM 1524 N N . LYS A 1 191 ? -20.844 -6.175 31.837 1.00 68.81 191 LYS A N 1
ATOM 1525 C CA . LYS A 1 191 ? -22.282 -6.336 32.080 1.00 68.81 191 LYS A CA 1
ATOM 1526 C C . LYS A 1 191 ? -22.485 -7.573 32.972 1.00 68.81 191 LYS A C 1
ATOM 1528 O O . LYS A 1 191 ? -22.320 -8.671 32.447 1.00 68.81 191 LYS A O 1
ATOM 1533 N N . PRO A 1 192 ? -22.753 -7.402 34.282 1.00 55.12 192 PRO A N 1
ATOM 1534 C CA . PRO A 1 192 ? -23.103 -8.506 35.176 1.00 55.12 192 PRO A CA 1
ATOM 1535 C C . PRO A 1 192 ? -24.464 -9.117 34.829 1.00 55.12 192 PRO A C 1
ATOM 1537 O O . PRO A 1 192 ? -25.312 -8.392 34.254 1.00 55.12 192 PRO A O 1
#

pLDDT: mean 86.48, std 8.65, range [42.31, 97.31]

Mean predicted aligned error: 6.79 Å

Foldseek 3Di:
DPDPDDVVVVVVVVVVVVVVLVVLLVVLCCCLVVPPAVPPPDALLCLQLDQDDDPCCVVVVVSNDYHDPLLSVLLVVPQPDPDDPVCRSVSSLVVLCVVCCPPVVLVVVLVVLVVLLSVLSSLLSVLQVQLVCLVPDPDPPDNVVSNVSSVVSNVSSVVSSSSSSVSSNVSSVSSSNVSSVVSVVVVVVPPD

Radius of gyration: 21.5 Å; Cα contacts (8 Å, |Δi|>4): 162; chains: 1; bounding box: 55×38×67 Å

Organism: NCBI:txid1703780

Sequence (192 aa):
KFKSVNVSLAVIVLIIAYIIGHILASPAKILLEILLINKCLGQPTTHLLIKNDRWYTKIIPDYFAPLPESICSAIMKKVPCKDSEHNLMKSIFTFVEGKLRYKDNLTSTLDIFLTQYGFCRNISFTLLIISLLFFGVHHKADLDYRITIATAALVGSIVMFLRSLKFHRQYAYELLVTYGASVLTKEVEKKP

Secondary structure (DSSP, 8-state):
------HHHHHHHHHHHHHHHHHHHHHHIIIIIIIIIIIII--HHHHHHS----GGGGTSHHHHPPPPHHHHHHHHHHS---S-HHHHHHHHHHHHHHHHTT-HHHHHHHHHHHHHHHHHHHHHHHHHHHHHHHHH---SS-HHHHHHHHHHHHHHHHHHHHHHHHHHHHHHHHHHHHHHHHHHHHHHTT--